Protein AF-A0A183B1N6-F1 (afdb_monomer_lite)

Sequence (333 aa):
MTHFVCIWKEEQHALNTEEHEARSQLKDPSYKWIYEEPSVKQLSDRIAEYEEEFQCIAIKPLRTLRDDLKHWIRNKKESLHIQPPGPIKSVITEMTTSLNRVQTSLRLEEGECLKDGCFDHSAEIQVRNNSGTLKSSGSSEDGDELCSREMGIPDEAWDWASPSAGFLTELLSEFIRLDAVYYERLEAAQGAYDEVRLSNEDNWTEEELRQIHYFSEVFKKHSSTNRRKLCILFLCLILKDRKPSEVERVLDRRLREKQLKDRVYTIRRSWIKARDDLSVRIRAALLQATEMAERKRLGLKHKCTQKEIRPVLRDQVAKFTDAKINDVVCQGI

Structure (mmCIF, N/CA/C/O backbone):
data_AF-A0A183B1N6-F1
#
_entry.id   AF-A0A183B1N6-F1
#
loop_
_atom_site.group_PDB
_atom_site.id
_atom_site.type_symbol
_atom_site.label_atom_id
_atom_site.label_alt_id
_atom_site.label_comp_id
_atom_site.label_asym_id
_atom_site.label_entity_id
_atom_site.label_seq_id
_atom_site.pdbx_PDB_ins_code
_atom_site.Cartn_x
_atom_site.Cartn_y
_atom_site.Cartn_z
_atom_site.occupancy
_atom_site.B_iso_or_equiv
_atom_site.auth_seq_id
_atom_site.auth_comp_id
_atom_site.auth_asym_id
_atom_site.auth_atom_id
_atom_site.pdbx_PDB_model_num
ATOM 1 N N . MET A 1 1 ? -12.838 -1.689 42.371 1.00 47.94 1 MET A N 1
ATOM 2 C CA . MET A 1 1 ? -13.252 -0.263 42.343 1.00 47.94 1 MET A CA 1
ATOM 3 C C . MET A 1 1 ? -12.091 0.725 42.493 1.00 47.94 1 MET A C 1
ATOM 5 O O . MET A 1 1 ? -12.141 1.766 41.860 1.00 47.94 1 MET A O 1
ATOM 9 N N . THR A 1 2 ? -11.036 0.427 43.257 1.00 55.53 2 THR A N 1
ATOM 10 C CA . THR A 1 2 ? -9.888 1.333 43.488 1.00 55.53 2 THR A CA 1
ATOM 11 C C . THR A 1 2 ? -9.073 1.673 42.232 1.00 55.53 2 THR A C 1
ATOM 13 O O . THR A 1 2 ? -8.696 2.824 42.053 1.00 55.53 2 THR A O 1
ATOM 16 N N . HIS A 1 3 ? -8.876 0.719 41.318 1.00 53.31 3 HIS A N 1
ATOM 17 C CA . HIS A 1 3 ? -8.106 0.929 40.080 1.00 53.31 3 HIS A CA 1
ATOM 18 C C . HIS A 1 3 ? -8.753 1.940 39.110 1.00 53.31 3 HIS A C 1
ATOM 20 O O . HIS A 1 3 ? -8.066 2.760 38.510 1.00 53.31 3 HIS A O 1
ATOM 26 N N . PHE A 1 4 ? -10.087 1.940 39.013 1.00 51.84 4 PHE A N 1
ATOM 27 C CA . PHE A 1 4 ? -10.843 2.891 38.186 1.00 51.84 4 PHE A CA 1
ATOM 28 C C . PHE A 1 4 ? -10.717 4.330 38.691 1.00 51.84 4 PHE A C 1
ATOM 30 O O . PHE A 1 4 ? -10.602 5.259 37.899 1.00 51.84 4 PHE A O 1
ATOM 37 N N . VAL A 1 5 ? -10.701 4.505 40.016 1.00 68.50 5 VAL A N 1
ATOM 38 C CA . VAL A 1 5 ? -10.522 5.819 40.642 1.00 68.50 5 VAL A CA 1
ATOM 39 C C . VAL A 1 5 ? -9.113 6.354 40.389 1.00 68.50 5 VAL A C 1
ATOM 41 O O . VAL A 1 5 ? -8.963 7.555 40.196 1.00 68.50 5 VAL A O 1
ATOM 44 N N . CYS A 1 6 ? -8.091 5.492 40.357 1.00 71.12 6 CYS A N 1
ATOM 45 C CA . CYS A 1 6 ? -6.725 5.910 40.036 1.00 71.12 6 CYS A CA 1
ATOM 46 C C . CYS A 1 6 ? -6.598 6.376 38.581 1.00 71.12 6 CYS A C 1
ATOM 48 O O . CYS A 1 6 ? -6.157 7.497 38.360 1.00 71.12 6 CYS A O 1
ATOM 50 N N . ILE A 1 7 ? -7.078 5.584 37.614 1.00 71.25 7 ILE A N 1
ATOM 51 C CA . ILE A 1 7 ? -7.015 5.957 36.189 1.00 71.25 7 ILE A CA 1
ATOM 52 C C . ILE A 1 7 ? -7.792 7.251 35.923 1.00 71.25 7 ILE A C 1
ATOM 54 O O . ILE A 1 7 ? -7.303 8.130 35.225 1.00 71.25 7 ILE A O 1
ATOM 58 N N . TRP A 1 8 ? -8.986 7.402 36.507 1.00 68.12 8 TRP A N 1
ATOM 59 C CA . TRP A 1 8 ? -9.765 8.630 36.347 1.00 68.12 8 TRP A CA 1
ATOM 60 C C . TRP A 1 8 ? -9.060 9.851 36.945 1.00 68.12 8 TRP A C 1
ATOM 62 O O . TRP A 1 8 ? -9.081 10.922 36.350 1.00 68.12 8 TRP A O 1
ATOM 72 N N . LYS A 1 9 ? -8.406 9.703 38.103 1.00 78.38 9 LYS A N 1
ATOM 73 C CA . LYS A 1 9 ? -7.629 10.789 38.716 1.00 78.38 9 LYS A CA 1
ATOM 74 C C . LYS A 1 9 ? -6.409 11.177 37.883 1.00 78.38 9 LYS A C 1
ATOM 76 O O . LYS A 1 9 ? -6.110 12.363 37.796 1.00 78.38 9 LYS A O 1
ATOM 81 N N . GLU A 1 10 ? -5.724 10.204 37.290 1.00 79.31 10 GLU A N 1
ATOM 82 C CA . GLU A 1 10 ? -4.592 10.442 36.388 1.00 79.31 10 GLU A CA 1
ATOM 83 C C . GLU A 1 10 ? -5.040 11.179 35.121 1.00 79.31 10 GLU A C 1
ATOM 85 O O . GLU A 1 10 ? -4.441 12.186 34.753 1.00 79.31 10 GLU A O 1
ATOM 90 N N . GLU A 1 11 ? -6.139 10.741 34.506 1.00 76.88 11 GLU A N 1
ATOM 91 C CA . GLU A 1 11 ? -6.707 11.386 33.318 1.00 76.88 11 GLU A CA 1
ATOM 92 C C . GLU A 1 11 ? -7.209 12.801 33.629 1.00 76.88 11 GLU A C 1
ATOM 94 O O . GLU A 1 11 ? -6.921 13.746 32.901 1.00 76.88 11 GLU A O 1
ATOM 99 N N . GLN A 1 12 ? -7.903 12.978 34.756 1.00 81.81 12 GLN A N 1
ATOM 100 C CA . GLN A 1 12 ? -8.367 14.285 35.210 1.00 81.81 12 GLN A CA 1
ATOM 101 C C . GLN A 1 12 ? -7.192 15.241 35.459 1.00 81.81 12 GLN A C 1
ATOM 103 O O . GLN A 1 12 ? -7.280 16.423 35.138 1.00 81.81 12 GLN A O 1
ATOM 108 N N . HIS A 1 13 ? -6.079 14.743 36.002 1.00 79.88 13 HIS A N 1
ATOM 109 C CA . HIS A 1 13 ? -4.870 15.542 36.163 1.00 79.88 13 HIS A CA 1
ATOM 110 C C . HIS A 1 13 ? -4.255 15.916 34.808 1.00 79.88 13 HIS A C 1
ATOM 112 O O . HIS A 1 13 ? -3.862 17.068 34.622 1.00 79.88 13 HIS A O 1
ATOM 118 N N . ALA A 1 14 ? -4.163 14.973 33.869 1.00 78.44 14 ALA A N 1
ATOM 119 C CA . ALA A 1 14 ? -3.616 15.226 32.538 1.00 78.44 14 ALA A CA 1
ATOM 120 C C . ALA A 1 14 ? -4.435 16.290 31.791 1.00 78.44 14 ALA A C 1
ATOM 122 O O . ALA A 1 14 ? -3.870 17.291 31.358 1.00 78.44 14 ALA A O 1
ATOM 123 N N . LEU A 1 15 ? -5.763 16.140 31.760 1.00 79.12 15 LEU A N 1
ATOM 124 C CA . LEU A 1 15 ? -6.676 17.096 31.127 1.00 79.12 15 LEU A CA 1
ATOM 125 C C . LEU A 1 15 ? -6.585 18.488 31.760 1.00 79.12 15 LEU A C 1
ATOM 127 O O . LEU A 1 15 ? -6.491 19.478 31.044 1.00 79.12 15 LEU A O 1
ATOM 131 N N . ASN A 1 16 ? -6.530 18.576 33.093 1.00 81.56 16 ASN A N 1
ATOM 132 C CA . ASN A 1 16 ? -6.349 19.859 33.778 1.00 81.56 16 ASN A CA 1
ATOM 133 C C . ASN A 1 16 ? -4.996 20.514 33.449 1.00 81.56 16 ASN A C 1
ATOM 135 O O . ASN A 1 16 ? -4.889 21.739 33.439 1.00 81.56 16 ASN A O 1
ATOM 139 N N . THR A 1 17 ? -3.953 19.713 33.213 1.00 83.56 17 THR A N 1
ATOM 140 C CA . THR A 1 17 ? -2.616 20.219 32.865 1.00 83.56 17 THR A CA 1
ATOM 141 C C . THR A 1 17 ? -2.610 20.765 31.440 1.00 83.56 17 THR A C 1
ATOM 143 O O . THR A 1 17 ? -2.155 21.885 31.224 1.00 83.56 17 THR A O 1
ATOM 146 N N . GLU A 1 18 ? -3.184 20.021 30.494 1.00 81.50 18 GLU A N 1
ATOM 147 C CA . GLU A 1 18 ? -3.333 20.433 29.095 1.00 81.50 18 GLU A CA 1
ATOM 148 C C . GLU A 1 18 ? -4.232 21.674 28.965 1.00 81.50 18 GLU A C 1
ATOM 150 O O . GLU A 1 18 ? -3.887 22.627 28.269 1.00 81.50 18 GLU A O 1
ATOM 155 N N . GLU A 1 19 ? -5.337 21.734 29.717 1.00 81.12 19 GLU A N 1
ATOM 156 C CA . GLU A 1 19 ? -6.201 22.918 29.797 1.00 81.12 19 GLU A CA 1
ATOM 157 C C . GLU A 1 19 ? -5.436 24.132 30.343 1.00 81.12 19 GLU A C 1
ATOM 159 O O . GLU A 1 19 ? -5.582 25.246 29.834 1.00 81.12 19 GLU A O 1
ATOM 164 N N . HIS A 1 20 ? -4.606 23.943 31.373 1.00 80.88 20 HIS A N 1
ATOM 165 C CA . HIS A 1 20 ? -3.804 25.021 31.945 1.00 80.88 20 HIS A CA 1
ATOM 166 C C . HIS A 1 20 ? -2.731 25.525 30.973 1.00 80.88 20 HIS A C 1
ATOM 168 O O . HIS A 1 20 ? -2.514 26.736 30.871 1.00 80.88 20 HIS A O 1
ATOM 174 N N . GLU A 1 21 ? -2.090 24.621 30.236 1.00 81.38 21 GLU A N 1
ATOM 175 C CA . GLU A 1 21 ? -1.097 24.949 29.216 1.00 81.38 21 GLU A CA 1
ATOM 176 C C . GLU A 1 21 ? -1.738 25.695 28.038 1.00 81.38 21 GLU A C 1
ATOM 178 O O . GLU A 1 21 ? -1.289 26.789 27.693 1.00 81.38 21 GLU A O 1
ATOM 183 N N . ALA A 1 22 ? -2.859 25.195 27.512 1.00 75.94 22 ALA A N 1
ATOM 184 C CA . ALA A 1 22 ? -3.626 25.858 26.460 1.00 75.94 22 ALA A CA 1
ATOM 185 C C . ALA A 1 22 ? -4.107 27.251 26.900 1.00 75.94 22 ALA A C 1
ATOM 187 O O . ALA A 1 22 ? -3.926 28.233 26.182 1.00 75.94 22 ALA A O 1
ATOM 188 N N . ARG A 1 23 ? -4.643 27.382 28.122 1.00 75.50 23 ARG A N 1
ATOM 189 C CA . ARG A 1 23 ? -5.031 28.684 28.696 1.00 75.50 23 ARG A CA 1
ATOM 190 C C . ARG A 1 23 ? -3.853 29.634 28.872 1.00 75.50 23 ARG A C 1
ATOM 192 O O . ARG A 1 23 ? -4.048 30.844 28.814 1.00 75.50 23 ARG A O 1
ATOM 199 N N . SER A 1 24 ? -2.657 29.118 29.127 1.00 76.75 24 SER A N 1
ATOM 200 C CA . SER A 1 24 ? -1.451 29.938 29.264 1.00 76.75 24 SER A CA 1
ATOM 201 C C . SER A 1 24 ? -0.954 30.424 27.903 1.00 76.75 24 SER A C 1
ATOM 203 O O . SER A 1 24 ? -0.617 31.597 27.775 1.00 76.75 24 SER A O 1
ATOM 205 N N . GLN A 1 25 ? -1.004 29.574 26.875 1.00 71.88 25 GLN A N 1
ATOM 206 C CA . GLN A 1 25 ? -0.684 29.944 25.491 1.00 71.88 25 GLN A CA 1
ATOM 207 C C . GLN A 1 25 ? -1.688 30.960 24.922 1.00 71.88 25 GLN A C 1
ATOM 209 O O . GLN A 1 25 ? -1.299 31.919 24.265 1.00 71.88 25 GLN A O 1
ATOM 214 N N . LEU A 1 26 ? -2.974 30.816 25.248 1.00 65.38 26 LEU A N 1
ATOM 215 C CA . LEU A 1 26 ? -4.040 31.733 24.824 1.00 65.38 26 LEU A CA 1
ATOM 216 C C . LEU A 1 26 ? -4.014 33.098 25.539 1.00 65.38 26 LEU A C 1
ATOM 218 O O . LEU A 1 26 ? -4.661 34.040 25.087 1.00 65.38 26 LEU A O 1
ATOM 222 N N . LYS A 1 27 ? -3.264 33.229 26.642 1.00 68.06 27 LYS A N 1
ATOM 223 C CA . LYS A 1 27 ? -3.020 34.508 27.334 1.00 68.06 27 LYS A CA 1
ATOM 224 C C . LYS A 1 27 ? -1.881 35.324 26.719 1.00 68.06 27 LYS A C 1
ATOM 226 O O . LYS A 1 27 ? -1.660 36.453 27.163 1.00 68.06 27 LYS A O 1
ATOM 231 N N . ASP A 1 28 ? -1.168 34.784 25.730 1.00 72.44 28 ASP A N 1
ATOM 232 C CA . ASP A 1 28 ? -0.177 35.545 24.974 1.00 72.44 28 ASP A CA 1
ATOM 233 C C . ASP A 1 28 ? -0.875 36.737 24.277 1.00 72.44 28 ASP A C 1
ATOM 235 O O . ASP A 1 28 ? -1.899 36.550 23.606 1.00 72.44 28 ASP A O 1
ATOM 239 N N . PRO A 1 29 ? -0.360 37.975 24.426 1.00 69.44 29 PRO A N 1
ATOM 240 C CA . PRO A 1 29 ? -0.914 39.166 23.779 1.00 69.44 29 PRO A CA 1
ATOM 241 C C . PRO A 1 29 ? -1.140 39.011 22.268 1.00 69.44 29 PRO A C 1
ATOM 243 O O . PRO A 1 29 ? -2.023 39.668 21.717 1.00 69.44 29 PRO A O 1
ATOM 246 N N . SER A 1 30 ? -0.384 38.124 21.618 1.00 71.75 30 SER A N 1
ATOM 247 C CA . SER A 1 30 ? -0.445 37.823 20.186 1.00 71.75 30 SER A CA 1
ATOM 248 C C . SER A 1 30 ? -1.764 37.172 19.740 1.00 71.75 30 SER A C 1
ATOM 250 O O . SER A 1 30 ? -2.103 37.246 18.560 1.00 71.75 30 SER A O 1
ATOM 252 N N . TYR A 1 31 ? -2.533 36.572 20.659 1.00 66.88 31 TYR A N 1
ATOM 253 C CA . TYR A 1 31 ? -3.802 35.883 20.364 1.00 66.88 31 TYR A CA 1
ATOM 254 C C . TYR A 1 31 ? -5.044 36.612 20.896 1.00 66.88 31 TYR A C 1
ATOM 256 O O . TYR A 1 31 ? -6.163 36.131 20.715 1.00 66.88 31 TYR A O 1
ATOM 264 N N . LYS A 1 32 ? -4.889 37.798 21.506 1.00 67.75 32 LYS A N 1
ATOM 265 C CA . LYS A 1 32 ? -6.021 38.585 22.038 1.00 67.75 32 LYS A CA 1
ATOM 266 C C . LYS A 1 32 ? -7.087 38.912 20.993 1.00 67.75 32 LYS A C 1
ATOM 268 O O . LYS A 1 32 ? -8.268 38.915 21.323 1.00 67.75 32 LYS A O 1
ATOM 273 N N . TRP A 1 33 ? -6.678 39.128 19.745 1.00 69.38 33 TRP A N 1
ATOM 274 C CA . TRP A 1 33 ? -7.586 39.457 18.644 1.00 69.38 33 TRP A CA 1
ATOM 275 C C . TRP A 1 33 ? -8.629 38.359 18.376 1.00 69.38 33 TRP A C 1
ATOM 277 O O . TRP A 1 33 ? -9.734 38.674 17.948 1.00 69.38 33 TRP A O 1
ATOM 287 N N . ILE A 1 34 ? -8.322 37.092 18.689 1.00 69.19 34 ILE A N 1
ATOM 288 C CA . ILE A 1 34 ? -9.241 35.953 18.517 1.00 69.19 34 ILE A CA 1
ATOM 289 C C . ILE A 1 34 ? -10.422 36.061 19.494 1.00 69.19 34 ILE A C 1
ATOM 291 O O . ILE A 1 34 ? -11.552 35.734 19.150 1.00 69.19 34 ILE A O 1
ATOM 295 N N . TYR A 1 35 ? -10.181 36.566 20.706 1.00 63.12 35 TYR A N 1
ATOM 296 C CA . TYR A 1 35 ? -11.213 36.758 21.734 1.00 63.12 35 TYR A CA 1
ATOM 297 C C . TYR A 1 35 ? -12.017 38.050 21.565 1.00 63.12 35 TYR A C 1
ATOM 299 O O . TYR A 1 35 ? -13.098 38.192 22.138 1.00 63.12 35 TYR A O 1
ATOM 307 N N . GLU A 1 36 ? -11.487 38.999 20.797 1.00 72.94 36 GLU A N 1
ATOM 308 C CA . GLU A 1 36 ? -12.176 40.238 20.435 1.00 72.94 36 GLU A CA 1
ATOM 309 C C . GLU A 1 36 ? -13.047 40.065 19.178 1.00 72.94 36 GLU A C 1
ATOM 311 O O . GLU A 1 36 ? -13.882 40.925 18.888 1.00 72.94 36 GLU A O 1
ATOM 316 N N . GLU A 1 37 ? -12.916 38.939 18.464 1.00 78.19 37 GLU A N 1
ATOM 317 C CA . GLU A 1 37 ? -13.757 38.617 17.317 1.00 78.19 37 GLU A CA 1
ATOM 318 C C . GLU A 1 37 ? -15.219 38.374 17.765 1.00 78.19 37 GLU A C 1
ATOM 320 O O . GLU A 1 37 ? -15.481 37.512 18.613 1.00 78.19 37 GLU A O 1
ATOM 325 N N . PRO A 1 38 ? -16.211 39.100 17.209 1.00 80.75 38 PRO A N 1
ATOM 326 C CA . PRO A 1 38 ? -17.601 39.038 17.675 1.00 80.75 38 PRO A CA 1
ATOM 327 C C . PRO A 1 38 ? -18.227 37.638 17.611 1.00 80.75 38 PRO A C 1
ATOM 329 O O . PRO A 1 38 ? -19.041 37.280 18.461 1.00 80.75 38 PRO A O 1
ATOM 332 N N . SER A 1 39 ? -17.837 36.851 16.608 1.00 80.31 39 SER A N 1
ATOM 333 C CA . SER A 1 39 ? -18.265 35.467 16.378 1.00 80.31 39 SER A CA 1
ATOM 334 C C . SER A 1 39 ? -17.798 34.538 17.503 1.00 80.31 39 SER A C 1
ATOM 336 O O . SER A 1 39 ? -18.591 33.771 18.049 1.00 80.31 39 SER A O 1
ATOM 338 N N . VAL A 1 40 ? -16.525 34.649 17.889 1.00 77.44 40 VAL A N 1
ATOM 339 C CA . VAL A 1 40 ? -15.893 33.858 18.951 1.00 77.44 40 VAL A CA 1
ATOM 340 C C . VAL A 1 40 ? -16.453 34.248 20.313 1.00 77.44 40 VAL A C 1
ATOM 342 O O . VAL A 1 40 ? -16.748 33.373 21.125 1.00 77.44 40 VAL A O 1
ATOM 345 N N . LYS A 1 41 ? -16.685 35.543 20.546 1.00 78.56 41 LYS A N 1
ATOM 346 C CA . LYS A 1 41 ? -17.308 36.029 21.781 1.00 78.56 41 LYS A CA 1
ATOM 347 C C . LYS A 1 41 ? -18.729 35.485 21.962 1.00 78.56 41 LYS A C 1
ATOM 349 O O . LYS A 1 41 ? -19.028 34.919 23.006 1.00 78.56 41 LYS A O 1
ATOM 354 N N . GLN A 1 42 ? -19.566 35.554 20.924 1.00 83.69 42 GLN A N 1
ATOM 355 C CA . GLN A 1 42 ? -20.920 34.980 20.962 1.00 83.69 42 GLN A CA 1
ATOM 356 C C . GLN A 1 42 ? -20.919 33.462 21.191 1.00 83.69 42 GLN A C 1
ATOM 358 O O . GLN A 1 42 ? -21.787 32.936 21.885 1.00 83.69 42 GLN A O 1
ATOM 363 N N . LEU A 1 43 ? -19.956 32.745 20.607 1.00 82.38 43 LEU A N 1
ATOM 364 C CA . LEU A 1 43 ? -19.780 31.309 20.829 1.00 82.38 43 LEU A CA 1
ATOM 365 C C . LEU A 1 43 ? -19.346 31.002 22.263 1.00 82.38 43 LEU A C 1
ATOM 367 O O . LEU A 1 43 ? -19.881 30.078 22.868 1.00 82.38 43 LEU A O 1
ATOM 371 N N . SER A 1 44 ? -18.418 31.785 22.813 1.00 80.88 44 SER A N 1
ATOM 372 C CA . SER A 1 44 ? -17.971 31.657 24.200 1.00 80.88 44 SER A CA 1
ATOM 373 C C . SER A 1 44 ? -19.119 31.884 25.181 1.00 80.88 44 SER A C 1
ATOM 375 O O . SER A 1 44 ? -19.284 31.096 26.110 1.00 80.88 44 SER A O 1
ATOM 377 N N . ASP A 1 45 ? -19.929 32.919 24.954 1.00 83.75 45 ASP A N 1
ATOM 378 C CA . ASP A 1 45 ? -21.086 33.231 25.797 1.00 83.75 45 ASP A CA 1
ATOM 379 C C . ASP A 1 45 ? -22.121 32.092 25.744 1.00 83.75 45 ASP A C 1
ATOM 381 O O . ASP A 1 45 ? -22.576 31.616 26.781 1.00 83.75 45 ASP A O 1
ATOM 385 N N . ARG A 1 46 ? -22.402 31.546 24.551 1.00 85.88 46 ARG A N 1
ATOM 386 C CA . ARG A 1 46 ? -23.287 30.377 24.389 1.00 85.88 46 ARG A CA 1
ATOM 387 C C . ARG A 1 46 ? -22.761 29.111 25.060 1.00 85.88 46 ARG A C 1
ATOM 389 O O . ARG A 1 46 ? -23.541 28.344 25.613 1.00 85.88 46 ARG A O 1
ATOM 396 N N . ILE A 1 47 ? -21.456 28.853 24.989 1.00 83.00 47 ILE A N 1
ATOM 397 C CA . ILE A 1 47 ? -20.850 27.700 25.671 1.00 83.00 47 ILE A CA 1
ATOM 398 C C . ILE A 1 47 ? -20.983 27.862 27.187 1.00 83.00 47 ILE A C 1
ATOM 400 O O . ILE A 1 47 ? -21.323 26.892 27.858 1.00 83.00 47 ILE A O 1
ATOM 404 N N . ALA A 1 48 ? -20.774 29.072 27.714 1.00 83.75 48 ALA A N 1
ATOM 405 C CA . ALA A 1 48 ? -20.967 29.358 29.132 1.00 83.75 48 ALA A CA 1
ATOM 406 C C . ALA A 1 48 ? -22.431 29.154 29.562 1.00 83.75 48 ALA A C 1
ATOM 408 O O . ALA A 1 48 ? -22.676 28.536 30.597 1.00 83.75 48 ALA A O 1
ATOM 409 N N . GLU A 1 49 ? -23.396 29.587 28.744 1.00 88.50 49 GLU A N 1
ATOM 410 C CA . GLU A 1 49 ? -24.826 29.329 28.973 1.00 88.50 49 GLU A CA 1
ATOM 411 C C . GLU A 1 49 ? -25.139 27.823 29.004 1.00 88.50 49 GLU A C 1
ATOM 413 O O . GLU A 1 49 ? -25.779 27.347 29.943 1.00 88.50 49 GLU A O 1
ATOM 418 N N . TYR A 1 50 ? -24.646 27.046 28.032 1.00 85.88 50 TYR A N 1
ATOM 419 C CA . TYR A 1 50 ? -24.855 25.593 28.006 1.00 85.88 50 TYR A CA 1
ATOM 420 C C . TYR A 1 50 ? -24.158 24.866 29.158 1.00 85.88 50 TYR A C 1
ATOM 422 O O . TYR A 1 50 ? -24.682 23.875 29.671 1.00 85.88 50 TYR A O 1
ATOM 430 N N . GLU A 1 51 ? -22.982 25.331 29.580 1.00 83.06 51 GLU A N 1
ATOM 431 C CA . GLU A 1 51 ? -22.298 24.780 30.745 1.00 83.06 51 GLU A CA 1
ATOM 432 C C . GLU A 1 51 ? -23.103 25.051 32.020 1.00 83.06 51 GLU A C 1
ATOM 434 O O . GLU A 1 51 ? -23.303 24.137 32.823 1.00 83.06 51 GLU A O 1
ATOM 439 N N . GLU A 1 52 ? -23.620 26.267 32.197 1.00 86.81 52 GLU A N 1
ATOM 440 C CA . GLU A 1 52 ? -24.466 26.609 33.338 1.00 86.81 52 GLU A CA 1
ATOM 441 C C . GLU A 1 52 ? -25.768 25.797 33.344 1.00 86.81 52 GLU A C 1
ATOM 443 O O . GLU A 1 52 ? -26.166 25.265 34.389 1.00 86.81 52 GLU A O 1
ATOM 448 N N . GLU A 1 53 ? -26.393 25.623 32.180 1.00 87.00 53 GLU A N 1
ATOM 449 C CA . GLU A 1 53 ? -27.576 24.785 32.008 1.00 87.00 53 GLU A CA 1
ATOM 450 C C . GLU A 1 53 ? -27.271 23.321 32.365 1.00 87.00 53 GLU A C 1
ATOM 452 O O . GLU A 1 53 ? -27.968 22.723 33.189 1.00 87.00 53 GLU A O 1
ATOM 457 N N . PHE A 1 54 ? -26.180 22.752 31.847 1.00 83.00 54 PHE A N 1
ATOM 458 C CA . PHE A 1 54 ? -25.759 21.388 32.167 1.00 83.00 54 PHE A CA 1
ATOM 459 C C . PHE A 1 54 ? -25.440 21.212 33.658 1.00 83.00 54 PHE A C 1
ATOM 461 O O . PHE A 1 54 ? -25.849 20.227 34.285 1.00 83.00 54 PHE A O 1
ATOM 468 N N . GLN A 1 55 ? -24.757 22.183 34.270 1.00 83.62 55 GLN A N 1
ATOM 469 C CA . GLN A 1 55 ? -24.501 22.190 35.709 1.00 83.62 55 GLN A CA 1
ATOM 470 C C . GLN A 1 55 ? -25.814 22.210 36.498 1.00 83.62 55 GLN A C 1
ATOM 472 O O . GLN A 1 55 ? -25.930 21.506 37.503 1.00 83.62 55 GLN A O 1
ATOM 477 N N . CYS A 1 56 ? -26.813 22.974 36.054 1.00 84.25 56 CYS A N 1
ATOM 478 C CA . CYS A 1 56 ? -28.109 23.074 36.719 1.00 84.25 56 CYS A CA 1
ATOM 479 C C . CYS A 1 56 ? -28.992 21.837 36.539 1.00 84.25 56 CYS A C 1
ATOM 481 O O . CYS A 1 56 ? -29.626 21.422 37.506 1.00 84.25 56 CYS A O 1
ATOM 483 N N . ILE A 1 57 ? -29.023 21.245 35.346 1.00 81.56 57 ILE A N 1
ATOM 484 C CA . ILE A 1 57 ? -29.899 20.113 35.021 1.00 81.56 57 ILE A CA 1
ATOM 485 C C . ILE A 1 57 ? -29.296 18.789 35.491 1.00 81.56 57 ILE A C 1
ATOM 487 O O . ILE A 1 57 ? -30.003 17.955 36.051 1.00 81.56 57 ILE A O 1
ATOM 491 N N . ALA A 1 58 ? -27.997 18.575 35.283 1.00 78.19 58 ALA A N 1
ATOM 492 C CA . ALA A 1 58 ? -27.365 17.288 35.556 1.00 78.19 58 ALA A CA 1
ATOM 493 C C . ALA A 1 58 ? -26.600 17.289 36.885 1.00 78.19 58 ALA A C 1
ATOM 495 O O . ALA A 1 58 ? -26.798 16.409 37.725 1.00 78.19 58 ALA A O 1
ATOM 496 N N . ILE A 1 59 ? -25.726 18.274 37.114 1.00 80.19 59 ILE A N 1
ATOM 497 C CA . ILE A 1 59 ? -24.777 18.206 38.238 1.00 80.19 59 ILE A CA 1
ATOM 498 C C . ILE A 1 59 ? -25.412 18.612 39.570 1.00 80.19 59 ILE A C 1
ATOM 500 O O . ILE A 1 59 ? -25.190 17.926 40.573 1.00 80.19 59 ILE A O 1
ATOM 504 N N . LYS A 1 60 ? -26.199 19.695 39.619 1.00 83.94 60 LYS A N 1
ATOM 505 C CA . LYS A 1 60 ? -26.854 20.157 40.853 1.00 83.94 60 LYS A CA 1
ATOM 506 C C . LYS A 1 60 ? -27.779 19.079 41.440 1.00 83.94 60 LYS A C 1
ATOM 508 O O . LYS A 1 60 ? -27.570 18.759 42.607 1.00 83.94 60 LYS A O 1
ATOM 513 N N . PRO A 1 61 ? -28.690 18.429 40.687 1.00 85.44 61 PRO A N 1
ATOM 514 C CA . PRO A 1 61 ? -29.555 17.388 41.245 1.00 85.44 61 PRO A CA 1
ATOM 515 C C . PRO A 1 61 ? -28.777 16.178 41.759 1.00 85.44 61 PRO A C 1
ATOM 517 O O . PRO A 1 61 ? -29.094 15.655 42.824 1.00 85.44 61 PRO A O 1
ATOM 520 N N . LEU A 1 62 ? -27.707 15.768 41.067 1.00 78.56 62 LEU A N 1
ATOM 521 C CA . LEU A 1 62 ? -26.838 14.685 41.535 1.00 78.56 62 LEU A CA 1
ATOM 522 C C . LEU A 1 62 ? -26.080 15.057 42.818 1.00 78.56 62 LEU A C 1
ATOM 524 O O . LEU A 1 62 ? -25.912 14.212 43.700 1.00 78.56 62 LEU A O 1
ATOM 528 N N . ARG A 1 63 ? -25.629 16.312 42.955 1.00 84.19 63 ARG A N 1
ATOM 529 C CA . ARG A 1 63 ? -25.010 16.810 44.196 1.00 84.19 63 ARG A CA 1
ATOM 530 C C . ARG A 1 63 ? -26.020 16.874 45.336 1.00 84.19 63 ARG A C 1
ATOM 532 O O . ARG A 1 63 ? -25.691 16.394 46.416 1.00 84.19 63 ARG A O 1
ATOM 539 N N . THR A 1 64 ? -27.226 17.380 45.082 1.00 85.62 64 THR A N 1
ATOM 540 C CA . THR A 1 64 ? -28.321 17.406 46.059 1.00 85.62 64 THR A CA 1
ATOM 541 C C . THR A 1 64 ? -28.660 15.994 46.518 1.00 85.62 64 THR A C 1
ATOM 543 O O . THR A 1 64 ? -28.573 15.718 47.705 1.00 85.62 64 THR A O 1
ATOM 546 N N . LEU A 1 65 ? -28.883 15.053 45.595 1.00 82.44 65 LEU A N 1
ATOM 547 C CA . LEU A 1 65 ? -29.156 13.653 45.929 1.00 82.44 65 LEU A CA 1
ATOM 548 C C . LEU A 1 65 ? -28.019 13.018 46.740 1.00 82.44 65 LEU A C 1
ATOM 550 O O . LEU A 1 65 ? -28.257 12.292 47.702 1.00 82.44 65 LEU A O 1
ATOM 554 N N . ARG A 1 66 ? -26.761 13.285 46.375 1.00 89.44 66 ARG A N 1
ATOM 555 C CA . ARG A 1 66 ? -25.597 12.818 47.138 1.00 89.44 66 ARG A CA 1
ATOM 556 C C . ARG A 1 66 ? -25.606 13.376 48.561 1.00 89.44 66 ARG A C 1
ATOM 558 O O . ARG A 1 66 ? -25.262 12.651 49.494 1.00 89.44 66 ARG A O 1
ATOM 565 N N . ASP A 1 67 ? -25.923 14.652 48.724 1.00 87.62 67 ASP A N 1
ATOM 566 C CA . ASP A 1 67 ? -25.910 15.318 50.023 1.00 87.62 67 ASP A CA 1
ATOM 567 C C . ASP A 1 67 ? -27.117 14.894 50.878 1.00 87.62 67 ASP A C 1
ATOM 569 O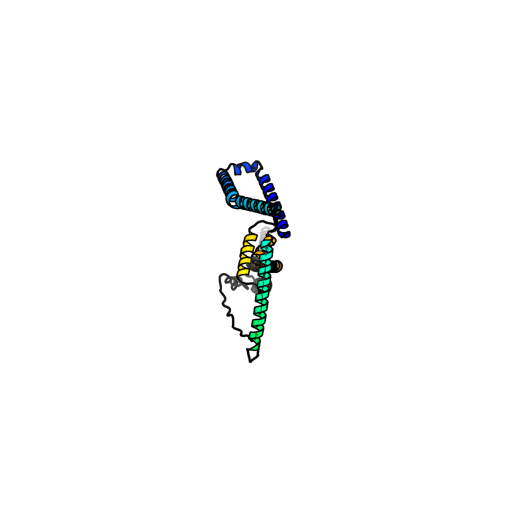 O . ASP A 1 67 ? -26.929 14.605 52.060 1.00 87.62 67 ASP A O 1
ATOM 573 N N . ASP A 1 68 ? -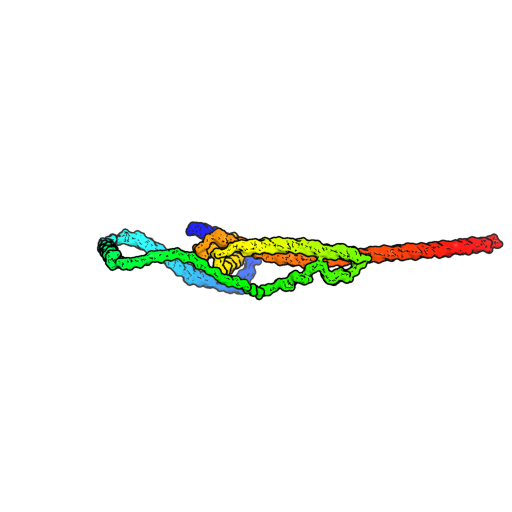28.281 14.666 50.268 1.00 84.88 68 ASP A N 1
ATOM 574 C CA . ASP A 1 68 ? -29.460 14.049 50.886 1.00 84.88 68 ASP A CA 1
ATOM 575 C C . ASP A 1 68 ? -29.172 12.616 51.337 1.00 84.88 68 ASP A C 1
ATOM 577 O O . ASP A 1 68 ? -29.485 12.242 52.463 1.00 84.88 68 ASP A O 1
ATOM 581 N N . LEU A 1 69 ? -28.500 11.810 50.510 1.00 80.56 69 LEU A N 1
ATOM 582 C CA . LEU A 1 69 ? -28.077 10.457 50.883 1.00 80.56 69 LEU A CA 1
ATOM 583 C C . LEU A 1 69 ? -27.056 10.481 52.022 1.00 80.56 69 LEU A C 1
ATOM 585 O O . LEU A 1 69 ? -27.136 9.669 52.943 1.00 80.56 69 LEU A O 1
ATOM 589 N N . LYS A 1 70 ? -26.104 11.420 52.006 1.00 83.81 70 LYS A N 1
ATOM 590 C CA . LYS A 1 70 ? -25.168 11.614 53.124 1.00 83.81 70 LYS A CA 1
ATOM 591 C C . LYS A 1 70 ? -25.901 12.024 54.396 1.00 83.81 70 LYS A C 1
ATOM 593 O O . LYS A 1 70 ? -25.535 11.535 55.465 1.00 83.81 70 LYS A O 1
ATOM 598 N N . HIS A 1 71 ? -26.900 12.896 54.292 1.00 79.94 71 HIS A N 1
ATOM 599 C CA . HIS A 1 71 ? -27.724 13.321 55.416 1.00 79.94 71 HIS A CA 1
ATOM 600 C C . HIS A 1 71 ? -28.573 12.160 55.939 1.00 79.94 71 HIS A C 1
ATOM 602 O O . HIS A 1 71 ? -28.547 11.887 57.130 1.00 79.94 71 HIS A O 1
ATOM 608 N N . TRP A 1 72 ? -29.207 11.381 55.063 1.00 79.69 72 TRP A N 1
ATOM 609 C CA . TRP A 1 72 ? -29.957 10.181 55.425 1.00 79.69 72 TRP A CA 1
ATOM 610 C C . TRP A 1 72 ? -29.077 9.136 56.116 1.00 79.69 72 TRP A C 1
ATOM 612 O O . TRP A 1 72 ? -29.453 8.605 57.155 1.00 79.69 72 TRP A O 1
ATOM 622 N N . ILE A 1 73 ? -27.870 8.874 55.605 1.00 79.69 73 ILE A N 1
ATOM 623 C CA . ILE A 1 73 ? -26.914 7.950 56.235 1.00 79.69 73 ILE A CA 1
ATOM 624 C C . ILE A 1 73 ? -26.458 8.474 57.604 1.00 79.69 73 ILE A C 1
ATOM 626 O O . ILE A 1 73 ? -26.302 7.686 58.539 1.00 79.69 73 ILE A O 1
ATOM 630 N N . ARG A 1 74 ? -26.240 9.787 57.738 1.00 79.19 74 ARG A N 1
ATOM 631 C CA . ARG A 1 74 ? -25.859 10.422 59.006 1.00 79.19 74 ARG A CA 1
ATOM 632 C C . ARG A 1 74 ? -27.004 10.365 60.018 1.00 79.19 74 ARG A C 1
ATOM 634 O O . ARG A 1 74 ? -26.792 9.864 61.114 1.00 79.19 74 ARG A O 1
ATOM 641 N N . ASN A 1 75 ? -28.223 10.697 59.603 1.00 68.31 75 ASN A N 1
ATOM 642 C CA . ASN A 1 75 ? -29.430 10.575 60.418 1.00 68.31 75 ASN A CA 1
ATOM 643 C C . ASN A 1 75 ? -29.725 9.118 60.775 1.00 68.31 75 ASN A C 1
ATOM 645 O O . ASN A 1 75 ? -30.193 8.857 61.871 1.00 68.31 75 ASN A O 1
ATOM 649 N N . LYS A 1 76 ? -29.413 8.141 59.916 1.00 63.88 76 LYS A N 1
ATOM 650 C CA . LYS A 1 76 ? -29.524 6.705 60.231 1.00 63.88 76 LYS A CA 1
ATOM 651 C C . LYS A 1 76 ? -28.490 6.253 61.272 1.00 63.88 76 LYS A C 1
ATOM 653 O O . LYS A 1 76 ? -28.757 5.335 62.040 1.00 63.88 76 LYS A O 1
ATOM 658 N N . LYS A 1 77 ? -27.318 6.898 61.312 1.00 60.44 77 LYS A N 1
ATOM 659 C CA . LYS A 1 77 ? -26.315 6.703 62.371 1.00 60.44 77 LYS A CA 1
ATOM 660 C C . LYS A 1 77 ? -26.691 7.416 63.675 1.00 60.44 77 LYS A C 1
ATOM 662 O O . LYS A 1 77 ? -26.409 6.878 64.736 1.00 60.44 77 LYS A O 1
ATOM 667 N N . GLU A 1 78 ? -27.346 8.573 63.604 1.00 58.25 78 GLU A N 1
ATOM 668 C CA . GLU A 1 78 ? -27.809 9.342 64.772 1.00 58.25 78 GLU A CA 1
ATOM 669 C C . GLU A 1 78 ? -29.141 8.813 65.350 1.00 58.25 78 GLU A C 1
ATOM 671 O O . GLU A 1 78 ? -29.360 8.876 66.554 1.00 58.25 78 GLU A O 1
ATOM 676 N N . SER A 1 79 ? -29.992 8.179 64.536 1.00 49.69 79 SER A N 1
ATOM 677 C CA . SER A 1 79 ? -31.243 7.514 64.958 1.00 49.69 79 SER A CA 1
ATOM 678 C C . SER A 1 79 ? -31.050 6.099 65.525 1.00 49.69 79 SER A C 1
ATOM 680 O O . SER A 1 79 ? -32.025 5.424 65.852 1.00 49.69 79 SER A O 1
ATOM 682 N N . LEU A 1 80 ? -29.804 5.671 65.768 1.00 51.94 80 LEU A N 1
ATOM 683 C CA . LEU A 1 80 ? -29.475 4.472 66.558 1.00 51.94 80 LEU A CA 1
ATOM 684 C C . LEU A 1 80 ? -29.731 4.640 68.075 1.00 51.94 80 LEU A C 1
ATOM 686 O O . LEU A 1 80 ? -29.243 3.846 68.878 1.00 51.94 80 LEU A O 1
ATOM 690 N N . HIS A 1 81 ? -30.525 5.638 68.481 1.00 49.00 81 HIS A N 1
ATOM 691 C CA . HIS A 1 81 ? -31.069 5.758 69.837 1.00 49.00 81 HIS A CA 1
ATOM 692 C C . HIS A 1 81 ? -32.600 5.698 69.912 1.00 49.00 81 HIS A C 1
ATOM 694 O O . HIS A 1 81 ? -33.206 6.212 70.847 1.00 49.00 81 HIS A O 1
ATOM 700 N N . ILE A 1 82 ? -33.241 5.011 68.965 1.00 50.06 82 ILE A N 1
ATOM 701 C CA . ILE A 1 82 ? -34.584 4.473 69.194 1.00 50.06 82 ILE A CA 1
ATOM 702 C C . ILE A 1 82 ? -34.401 3.035 69.678 1.00 50.06 82 ILE A C 1
ATOM 704 O O . ILE A 1 82 ? -33.870 2.191 68.953 1.00 50.06 82 ILE A O 1
ATOM 708 N N . GLN A 1 83 ? -34.788 2.774 70.931 1.00 50.53 83 GLN A N 1
ATOM 709 C CA . GLN A 1 83 ? -34.803 1.428 71.502 1.00 50.53 83 GLN A CA 1
ATOM 710 C C . GLN A 1 83 ? -35.480 0.441 70.535 1.00 50.53 83 GLN A C 1
ATOM 712 O O . GLN A 1 83 ? -36.501 0.781 69.931 1.00 50.53 83 GLN A O 1
ATOM 717 N N . PRO A 1 84 ? -34.949 -0.783 70.373 1.00 46.31 84 PRO A N 1
ATOM 718 C CA . PRO A 1 84 ? -35.552 -1.753 69.474 1.00 46.31 84 PRO A CA 1
ATOM 719 C C . PRO A 1 84 ? -36.968 -2.092 69.969 1.00 46.31 84 PRO A C 1
ATOM 721 O O . PRO A 1 84 ? -37.124 -2.432 71.145 1.00 46.31 84 PRO A O 1
ATOM 724 N N . PRO A 1 85 ? -38.005 -2.057 69.111 1.00 50.03 85 PRO A N 1
ATOM 725 C CA . PRO A 1 85 ? -39.325 -2.509 69.505 1.00 50.03 85 PRO A CA 1
ATOM 726 C C . PRO A 1 85 ? -39.268 -4.031 69.672 1.00 50.03 85 PRO A C 1
ATOM 728 O O . PRO A 1 85 ? -39.299 -4.792 68.702 1.00 50.03 85 PRO A O 1
ATOM 731 N N . GLY A 1 86 ? -39.210 -4.471 70.931 1.00 53.44 86 GLY A N 1
ATOM 732 C CA . GLY A 1 86 ? -39.407 -5.859 71.355 1.00 53.44 86 GLY A CA 1
ATOM 733 C C . GLY A 1 86 ? -40.519 -6.634 70.622 1.00 53.44 86 GLY A C 1
ATOM 734 O O . GLY A 1 86 ? -40.288 -7.810 70.340 1.00 53.44 86 GLY A O 1
ATOM 735 N N . PRO A 1 87 ? -41.665 -6.036 70.220 1.00 61.06 87 PRO A N 1
ATOM 736 C CA . PRO A 1 87 ? -42.720 -6.799 69.546 1.00 61.06 87 PRO A CA 1
ATOM 737 C C . PRO A 1 87 ? -42.367 -7.323 68.142 1.00 61.06 87 PRO A C 1
ATOM 739 O O . PRO A 1 87 ? -42.859 -8.376 67.758 1.00 61.06 87 PRO A O 1
ATOM 742 N N . ILE A 1 88 ? -41.495 -6.671 67.362 1.00 54.38 88 ILE A N 1
ATOM 743 C CA . ILE A 1 88 ? -41.233 -7.120 65.975 1.00 54.38 88 ILE A CA 1
ATOM 744 C C . ILE A 1 88 ? -40.328 -8.356 65.952 1.00 54.38 88 ILE A C 1
ATOM 746 O O . ILE A 1 88 ? -40.519 -9.256 65.136 1.00 54.38 88 ILE A O 1
ATOM 750 N N . LYS A 1 89 ? -39.365 -8.447 66.879 1.00 56.34 89 LYS A N 1
ATOM 751 C CA . LYS A 1 89 ? -38.533 -9.650 67.007 1.00 56.34 89 LYS A CA 1
ATOM 752 C C . LYS A 1 89 ? -39.358 -10.861 67.429 1.00 56.34 89 LYS A C 1
ATOM 754 O O . LYS A 1 89 ? -39.104 -11.927 66.880 1.00 56.34 89 LYS A O 1
ATOM 759 N N . SER A 1 90 ? -40.340 -10.703 68.327 1.00 67.31 90 SER A N 1
ATOM 760 C CA . SER A 1 90 ? -41.195 -11.830 68.719 1.00 67.31 90 SER A CA 1
ATOM 761 C C . SER A 1 90 ? -42.040 -12.315 67.541 1.00 67.31 90 SER A C 1
ATOM 763 O O . SER A 1 90 ? -42.056 -13.512 67.278 1.00 67.31 90 SER A O 1
ATOM 765 N N . VAL A 1 91 ? -42.627 -11.399 66.763 1.00 68.38 91 VAL A N 1
ATOM 766 C CA . VAL A 1 91 ? -43.418 -11.736 65.568 1.00 68.38 91 VAL A CA 1
ATOM 767 C C . VAL A 1 91 ? -42.565 -12.426 64.502 1.00 68.38 91 VAL A C 1
ATOM 769 O O . VAL A 1 91 ? -42.983 -13.434 63.942 1.00 68.38 91 VAL A O 1
ATOM 772 N N . ILE A 1 92 ? -41.341 -11.949 64.251 1.00 68.25 92 ILE A N 1
ATOM 773 C CA . ILE A 1 92 ? -40.429 -12.601 63.299 1.00 68.25 92 ILE A CA 1
ATOM 774 C C . ILE A 1 92 ? -40.032 -13.991 63.801 1.00 68.25 92 ILE A C 1
ATOM 776 O O . ILE A 1 92 ? -40.044 -14.940 63.018 1.00 68.25 92 ILE A O 1
ATOM 780 N N . THR A 1 93 ? -39.717 -14.151 65.091 1.00 72.44 93 THR A N 1
ATOM 781 C CA . THR A 1 93 ? -39.424 -15.481 65.639 1.00 72.44 93 THR A CA 1
ATOM 782 C C . THR A 1 93 ? -40.634 -16.399 65.539 1.00 72.44 93 THR A C 1
ATOM 784 O O . THR A 1 93 ? -40.482 -17.527 65.099 1.00 72.44 93 THR A O 1
ATOM 787 N N . GLU A 1 94 ? -41.840 -15.917 65.833 1.00 76.00 94 GLU A N 1
ATOM 788 C CA . GLU A 1 94 ? -43.080 -16.696 65.799 1.00 76.00 94 GLU A CA 1
ATOM 789 C C . GLU A 1 94 ? -43.476 -17.103 64.368 1.00 76.00 94 GLU A C 1
ATOM 791 O O . GLU A 1 94 ? -43.847 -18.256 64.130 1.00 76.00 94 GLU A O 1
ATOM 796 N N . MET A 1 95 ? -43.277 -16.215 63.385 1.00 69.75 95 MET A N 1
ATOM 797 C CA . MET A 1 95 ? -43.402 -16.540 61.958 1.00 69.75 95 MET A CA 1
ATOM 798 C C . MET A 1 95 ? -42.362 -17.570 61.515 1.00 69.75 95 MET A C 1
ATOM 800 O O . MET A 1 95 ? -42.693 -18.491 60.774 1.00 69.75 95 MET A O 1
ATOM 804 N N . THR A 1 96 ? -41.118 -17.455 61.987 1.00 75.38 96 THR A N 1
ATOM 805 C CA . THR A 1 96 ? -40.047 -18.401 61.638 1.00 75.38 96 THR A CA 1
ATOM 806 C C . THR A 1 96 ? -40.327 -19.785 62.234 1.00 75.38 96 THR A C 1
ATOM 808 O O . THR A 1 96 ? -40.165 -20.797 61.555 1.00 75.38 96 THR A O 1
ATOM 811 N N . THR A 1 97 ? -40.832 -19.851 63.470 1.00 82.31 97 THR A N 1
ATOM 812 C CA . THR A 1 97 ? -41.265 -21.106 64.103 1.00 82.31 97 THR A CA 1
ATOM 813 C C . THR A 1 97 ? -42.458 -21.717 63.369 1.00 82.31 97 THR A C 1
ATOM 815 O O . THR A 1 97 ? -42.494 -22.929 63.157 1.00 82.31 97 THR A O 1
ATOM 818 N N . SER A 1 98 ? -43.407 -20.889 62.921 1.00 78.12 98 SER A N 1
ATOM 819 C CA . SER A 1 98 ? -44.572 -21.335 62.148 1.00 78.12 98 SER A CA 1
ATOM 820 C C . SER A 1 98 ? -44.181 -21.864 60.765 1.00 78.12 98 SER A C 1
ATOM 822 O O . SER A 1 98 ? -44.651 -22.926 60.369 1.00 78.12 98 SER A O 1
ATOM 824 N N . LEU A 1 99 ? -43.259 -21.195 60.064 1.00 77.19 99 LEU A N 1
ATOM 825 C CA . LEU A 1 99 ? -42.709 -21.665 58.788 1.00 77.19 99 LEU A CA 1
ATOM 826 C C . LEU A 1 99 ? -41.962 -22.992 58.941 1.00 77.19 99 LEU A C 1
ATOM 828 O O . LEU A 1 99 ? -42.197 -23.912 58.163 1.00 77.19 99 LEU A O 1
ATOM 832 N N . ASN A 1 100 ? -41.133 -23.133 59.979 1.00 77.81 100 ASN A N 1
ATOM 833 C CA . ASN A 1 100 ? -40.442 -24.394 60.260 1.00 77.81 100 ASN A CA 1
ATOM 834 C C . ASN A 1 100 ? -41.424 -25.534 60.564 1.00 77.81 100 ASN A C 1
ATOM 836 O O . ASN A 1 100 ? -41.188 -26.673 60.157 1.00 77.81 100 ASN A O 1
ATOM 840 N N . ARG A 1 101 ? -42.543 -25.235 61.238 1.00 81.06 101 ARG A N 1
ATOM 841 C CA . ARG A 1 101 ? -43.608 -26.203 61.530 1.00 81.06 101 ARG A CA 1
ATOM 842 C C . ARG A 1 101 ? -44.367 -26.628 60.267 1.00 81.06 101 ARG A C 1
ATOM 844 O O . ARG A 1 101 ? -44.634 -27.812 60.093 1.00 81.06 101 ARG A O 1
ATOM 851 N N . VAL A 1 102 ? -44.660 -25.696 59.361 1.00 77.06 102 VAL A N 1
ATOM 852 C CA . VAL A 1 102 ? -45.274 -26.006 58.056 1.00 77.06 102 VAL A CA 1
ATOM 853 C C . VAL A 1 102 ? -44.313 -26.813 57.182 1.00 77.06 102 VAL A C 1
ATOM 855 O O . VAL A 1 102 ? -44.718 -27.806 56.592 1.00 77.06 102 VAL A O 1
ATOM 858 N N . GLN A 1 103 ? -43.026 -26.462 57.157 1.00 79.06 103 GLN A N 1
ATOM 859 C CA . GLN A 1 103 ? -42.013 -27.192 56.393 1.00 79.06 103 GLN A CA 1
ATOM 860 C C . GLN A 1 103 ? -41.795 -28.623 56.912 1.00 79.06 103 GLN A C 1
ATOM 862 O O . GLN A 1 103 ? -41.574 -29.539 56.121 1.00 79.06 103 GLN A O 1
ATOM 867 N N . THR A 1 104 ? -41.870 -28.841 58.228 1.00 80.00 104 THR A N 1
ATOM 868 C CA . THR A 1 104 ? -41.832 -30.198 58.800 1.00 80.00 104 THR A CA 1
ATOM 869 C C . THR A 1 104 ? -43.113 -30.978 58.517 1.00 80.00 104 THR A C 1
ATOM 871 O O . THR A 1 104 ? -43.017 -32.164 58.215 1.00 80.00 104 THR A O 1
ATOM 874 N N . SER A 1 105 ? -44.281 -30.328 58.531 1.00 76.31 105 SER A N 1
ATOM 875 C CA . SER A 1 105 ? -45.553 -30.956 58.144 1.00 76.31 105 SER A CA 1
ATOM 876 C C . SER A 1 105 ? -45.561 -31.371 56.670 1.00 76.31 105 SER A C 1
ATOM 878 O O . SER A 1 105 ? -45.901 -32.507 56.372 1.00 76.31 105 SER A O 1
ATOM 880 N N . LEU A 1 106 ? -45.095 -30.501 55.766 1.00 73.25 106 LEU A N 1
ATOM 881 C CA . LEU A 1 106 ? -44.987 -30.796 54.332 1.00 73.25 106 LEU A CA 1
ATOM 882 C C . LEU A 1 106 ? -44.016 -31.945 54.054 1.00 73.25 106 LEU A C 1
ATOM 884 O O . LEU A 1 106 ? -44.319 -32.806 53.245 1.00 73.25 106 LEU A O 1
ATOM 888 N N . ARG A 1 107 ? -42.878 -32.019 54.757 1.00 75.25 107 ARG A N 1
ATOM 889 C CA . ARG A 1 107 ? -41.944 -33.151 54.610 1.00 75.25 107 ARG A CA 1
ATOM 890 C C . ARG A 1 107 ? -42.508 -34.477 55.119 1.00 75.25 107 ARG A C 1
ATOM 892 O O . ARG A 1 107 ? -42.130 -35.527 54.605 1.00 75.25 107 ARG A O 1
ATOM 899 N N . LEU A 1 108 ? -43.360 -34.443 56.145 1.00 74.12 108 LEU A N 1
ATOM 900 C CA . LEU A 1 108 ? -44.065 -35.634 56.622 1.00 74.12 108 LEU A CA 1
ATOM 901 C C . LEU A 1 108 ? -45.126 -36.073 55.606 1.00 74.12 108 LEU A C 1
ATOM 903 O O . LEU A 1 108 ? -45.173 -37.250 55.269 1.00 74.12 108 LEU A O 1
ATOM 907 N N . GLU A 1 109 ? -45.880 -35.126 55.050 1.00 67.75 109 GLU A N 1
ATOM 908 C CA . GLU A 1 109 ? -46.919 -35.365 54.040 1.00 67.75 109 GLU A CA 1
ATOM 909 C C . GLU A 1 109 ? -46.329 -35.824 52.687 1.00 67.75 109 GLU A C 1
ATOM 911 O O . GLU A 1 109 ? -46.842 -36.755 52.069 1.00 67.75 109 GLU A O 1
ATOM 916 N N . GLU A 1 110 ? -45.182 -35.275 52.264 1.00 66.31 110 GLU A N 1
ATOM 917 C CA . GLU A 1 110 ? -44.391 -35.761 51.119 1.00 66.31 110 GLU A CA 1
ATOM 918 C C . GLU A 1 110 ? -43.876 -37.192 51.356 1.00 66.31 110 GLU A C 1
ATOM 920 O O . GLU A 1 110 ? -43.895 -38.024 50.448 1.00 66.31 110 GLU A O 1
ATOM 925 N N . GLY A 1 111 ? -43.450 -37.506 52.585 1.00 66.06 111 GLY A N 1
ATOM 926 C CA . GLY A 1 111 ? -43.018 -38.850 52.976 1.00 66.06 111 GLY A CA 1
ATOM 927 C C . GLY A 1 111 ? -44.157 -39.874 53.054 1.00 66.06 111 GLY A C 1
ATOM 928 O O . GLY A 1 111 ? -43.909 -41.068 52.877 1.00 66.06 111 GLY A O 1
ATOM 929 N N . GLU A 1 112 ? -45.387 -39.426 53.303 1.00 62.94 112 GLU A N 1
ATOM 930 C CA . GLU A 1 112 ? -46.599 -40.252 53.271 1.00 62.94 112 GLU A CA 1
ATOM 931 C C . GLU A 1 112 ? -47.112 -40.442 51.833 1.00 62.94 112 GLU A C 1
ATOM 933 O O . GLU A 1 112 ? -47.410 -41.571 51.450 1.00 62.94 112 GLU A O 1
ATOM 938 N N . CYS A 1 113 ? -47.072 -39.406 50.983 1.00 49.94 113 CYS A N 1
ATOM 939 C CA . CYS A 1 113 ? -47.412 -39.513 49.555 1.00 49.94 113 CYS A CA 1
ATOM 940 C C . CYS A 1 113 ? -46.445 -40.410 48.761 1.00 49.94 113 CYS A C 1
ATOM 942 O O . CYS A 1 113 ? -46.857 -41.084 47.819 1.00 49.94 113 CYS A O 1
ATOM 944 N N . LEU A 1 114 ? -45.164 -40.468 49.145 1.00 55.16 114 LEU A N 1
ATOM 945 C CA . LEU A 1 114 ? -44.166 -41.351 48.523 1.00 55.16 114 LEU A CA 1
ATOM 946 C C . LEU A 1 114 ? -44.317 -42.834 48.916 1.00 55.16 114 LEU A C 1
ATOM 948 O O . LEU A 1 114 ? -43.669 -43.684 48.309 1.00 55.16 114 LEU A O 1
ATOM 952 N N . LYS A 1 115 ? -45.159 -43.164 49.908 1.00 52.19 115 LYS A N 1
ATOM 953 C CA . LYS A 1 115 ? -45.419 -44.552 50.332 1.00 52.19 115 LYS A CA 1
ATOM 954 C C . LYS A 1 115 ? -46.640 -45.193 49.664 1.00 52.19 115 LYS A C 1
ATOM 956 O O . LYS A 1 115 ? -46.719 -46.417 49.672 1.00 52.19 115 LYS A O 1
ATOM 961 N N . ASP A 1 116 ? -47.512 -44.404 49.032 1.00 44.34 116 ASP A N 1
ATOM 962 C CA . ASP A 1 116 ? -48.709 -44.886 48.313 1.00 44.34 116 ASP A CA 1
ATOM 963 C C . ASP A 1 116 ? -48.544 -44.945 46.775 1.00 44.34 116 ASP A C 1
ATOM 965 O O . ASP A 1 116 ? -49.464 -45.329 46.052 1.00 44.34 116 ASP A O 1
ATOM 969 N N . GLY A 1 117 ? -47.358 -44.628 46.242 1.00 40.59 117 GLY A N 1
ATOM 970 C CA . GLY A 1 117 ? -47.046 -44.690 44.807 1.00 40.59 117 GLY A CA 1
ATOM 971 C C . GLY A 1 117 ? -46.275 -45.951 44.405 1.00 40.59 117 GLY A C 1
ATOM 972 O O . GLY A 1 117 ? -45.048 -45.950 44.360 1.00 40.59 117 GLY A O 1
ATOM 973 N N . CYS A 1 118 ? -46.995 -47.027 44.100 1.00 33.91 118 CYS A N 1
ATOM 974 C CA . CYS A 1 118 ? -46.478 -48.300 43.593 1.00 33.91 118 CYS A CA 1
ATOM 975 C C . CYS A 1 118 ? -46.145 -48.232 42.080 1.00 33.91 118 CYS A C 1
ATOM 977 O O . CYS A 1 118 ? -47.053 -47.968 41.299 1.00 33.91 118 CYS A O 1
ATOM 979 N N . PHE A 1 119 ? -44.889 -48.573 41.715 1.00 32.97 119 PHE A N 1
ATOM 980 C CA . PHE A 1 119 ? -44.393 -49.096 40.410 1.00 32.97 119 PHE A CA 1
ATOM 981 C C . PHE A 1 119 ? -44.490 -48.172 39.159 1.00 32.97 119 PHE A C 1
ATOM 983 O O . PHE A 1 119 ? -45.491 -47.510 38.945 1.00 32.97 119 PHE A O 1
ATOM 990 N N . ASP A 1 120 ? -43.560 -48.099 38.195 1.00 32.50 120 ASP A N 1
ATOM 991 C CA . ASP A 1 120 ? -42.229 -48.677 37.941 1.00 32.50 120 ASP A CA 1
ATOM 992 C C . ASP A 1 120 ? -41.648 -48.011 36.656 1.00 32.50 120 ASP A C 1
ATOM 994 O O . ASP A 1 120 ? -42.398 -47.433 35.870 1.00 32.50 120 ASP A O 1
ATOM 998 N N . HIS A 1 121 ? -40.344 -48.205 36.424 1.00 32.34 121 HIS A N 1
ATOM 999 C CA . HIS A 1 121 ? -39.531 -48.020 35.198 1.00 32.34 121 HIS A CA 1
ATOM 1000 C C . HIS A 1 121 ? -38.867 -46.646 34.971 1.00 32.34 121 HIS A C 1
ATOM 1002 O O . HIS A 1 121 ? -39.508 -45.673 34.598 1.00 32.34 121 HIS A O 1
ATOM 1008 N N . SER A 1 122 ? -37.587 -46.456 35.323 1.00 30.92 122 SER A N 1
ATOM 1009 C CA . SER A 1 122 ? -36.323 -46.947 34.712 1.00 30.92 122 SER A CA 1
ATOM 1010 C C . SER A 1 122 ? -36.012 -46.467 33.288 1.00 30.92 122 SER A C 1
ATOM 1012 O O . SER A 1 122 ? -36.763 -46.741 32.360 1.00 30.92 122 SER A O 1
ATOM 1014 N N . ALA A 1 123 ? -34.782 -45.936 33.173 1.00 30.98 123 ALA A N 1
ATOM 1015 C CA . ALA A 1 123 ? -33.914 -45.841 31.991 1.00 30.98 123 ALA A CA 1
ATOM 1016 C C . ALA A 1 123 ? -34.313 -44.797 30.921 1.00 30.98 123 ALA A C 1
ATOM 1018 O O . ALA A 1 123 ? -35.477 -44.582 30.637 1.00 30.98 123 ALA A O 1
ATOM 1019 N N . GLU A 1 124 ? -33.421 -44.084 30.241 1.00 31.73 124 GLU A N 1
ATOM 1020 C CA . GLU A 1 124 ? -31.964 -43.982 30.260 1.00 31.73 124 GLU A CA 1
ATOM 1021 C C . GLU A 1 124 ? -31.588 -42.742 29.433 1.00 31.73 124 GLU A C 1
ATOM 1023 O O . GLU A 1 124 ? -32.311 -42.301 28.540 1.00 31.73 124 GLU A O 1
ATOM 1028 N N . ILE A 1 125 ? -30.413 -42.203 29.728 1.00 37.47 125 ILE A N 1
ATOM 1029 C CA . ILE A 1 125 ? -29.709 -41.188 28.949 1.00 37.47 125 ILE A CA 1
ATOM 1030 C C . ILE A 1 125 ? -29.254 -41.802 27.621 1.00 37.47 125 ILE A C 1
ATOM 1032 O O . ILE A 1 125 ? -28.577 -42.826 27.647 1.00 37.47 125 ILE A O 1
ATOM 1036 N N . GLN A 1 126 ? -29.467 -41.121 26.487 1.00 31.75 126 GLN A N 1
ATOM 1037 C CA . GLN A 1 126 ? -28.481 -41.152 25.403 1.00 31.75 126 GLN A CA 1
ATOM 1038 C C . GLN A 1 126 ? -28.542 -39.944 24.456 1.00 31.75 126 GLN A C 1
ATOM 1040 O O . GLN A 1 126 ? -29.562 -39.592 23.872 1.00 31.75 126 GLN A O 1
ATOM 1045 N N . VAL A 1 127 ? -27.364 -39.341 24.318 1.00 36.56 127 VAL A N 1
ATOM 1046 C CA . VAL A 1 127 ? -26.939 -38.335 23.345 1.00 36.56 127 VAL A CA 1
ATOM 1047 C C . VAL A 1 127 ? -26.762 -38.995 21.977 1.00 36.56 127 VAL A C 1
ATOM 1049 O O . VAL A 1 127 ? -26.050 -39.995 21.894 1.00 36.56 127 VAL A O 1
ATOM 1052 N N . ARG A 1 128 ? -27.275 -38.392 20.892 1.00 30.75 128 ARG A N 1
ATOM 1053 C CA . ARG A 1 128 ? -26.638 -38.517 19.567 1.00 30.75 128 ARG A CA 1
ATOM 1054 C C . ARG A 1 128 ? -27.022 -37.404 18.584 1.00 30.75 128 ARG A C 1
ATOM 1056 O O . ARG A 1 128 ? -28.168 -37.273 18.178 1.00 30.75 128 ARG A O 1
ATOM 1063 N N . ASN A 1 129 ? -25.983 -36.654 18.223 1.00 33.16 129 ASN A N 1
ATOM 1064 C CA . ASN A 1 129 ? -25.702 -35.859 17.025 1.00 33.16 129 ASN A CA 1
ATOM 1065 C C . ASN A 1 129 ? -26.712 -35.904 15.867 1.00 33.16 129 ASN A C 1
ATOM 1067 O O . ASN A 1 129 ? -27.027 -36.984 15.376 1.00 33.16 129 ASN A O 1
ATOM 1071 N N . ASN A 1 130 ? -26.998 -34.731 15.287 1.00 32.72 130 ASN A N 1
ATOM 1072 C CA . ASN A 1 130 ? -27.140 -34.616 13.837 1.00 32.72 130 ASN A CA 1
ATOM 1073 C C . ASN A 1 130 ? -26.610 -33.276 13.300 1.00 32.72 130 ASN A C 1
ATOM 1075 O O . ASN A 1 130 ? -26.986 -32.194 13.742 1.00 32.72 130 ASN A O 1
ATOM 1079 N N . SER A 1 131 ? -25.708 -33.419 12.332 1.00 33.50 131 SER A N 1
ATOM 1080 C CA . SER A 1 131 ? -25.101 -32.431 11.447 1.00 33.50 131 SER A CA 1
ATOM 1081 C C . SER A 1 131 ? -26.097 -31.866 10.430 1.00 33.50 131 SER A C 1
ATOM 1083 O O . SER A 1 131 ? -26.921 -32.618 9.910 1.00 33.50 131 SER A O 1
ATOM 1085 N N . GLY A 1 132 ? -25.936 -30.597 10.043 1.00 29.59 132 GLY A N 1
ATOM 1086 C CA . GLY A 1 132 ? -26.714 -29.978 8.966 1.00 29.59 132 GLY A CA 1
ATOM 1087 C C . GLY A 1 132 ? -26.120 -28.668 8.435 1.00 29.59 132 GLY A C 1
ATOM 1088 O O . GLY A 1 132 ? -26.671 -27.606 8.675 1.00 29.59 132 GLY A O 1
ATOM 1089 N N . THR A 1 133 ? -24.997 -28.771 7.720 1.00 30.81 133 THR A N 1
ATOM 1090 C CA . THR A 1 133 ? -24.669 -28.049 6.470 1.00 30.81 133 THR A CA 1
ATOM 1091 C C . THR A 1 133 ? -24.960 -26.535 6.374 1.00 30.81 133 THR A C 1
ATOM 1093 O O . THR A 1 133 ? -26.006 -26.130 5.869 1.00 30.81 133 THR A O 1
ATOM 1096 N N . LEU A 1 134 ? -23.969 -25.687 6.694 1.00 32.75 134 LEU A N 1
ATOM 1097 C CA . LEU A 1 134 ? -23.941 -24.288 6.239 1.00 32.75 134 LEU A CA 1
ATOM 1098 C C . LEU A 1 134 ? -23.386 -24.205 4.807 1.00 32.75 134 LEU A C 1
ATOM 1100 O O . LEU A 1 134 ? -22.219 -24.502 4.553 1.00 32.75 134 LEU A O 1
ATOM 1104 N N . LYS A 1 135 ? -24.237 -23.776 3.871 1.00 32.66 135 LYS A N 1
ATOM 1105 C CA . LYS A 1 135 ? -23.827 -23.323 2.541 1.00 32.66 135 LYS A CA 1
ATOM 1106 C C . LYS A 1 135 ? -23.148 -21.959 2.662 1.00 32.66 135 LYS A C 1
ATOM 1108 O O . LYS A 1 135 ? -23.749 -21.000 3.133 1.00 32.66 135 LYS A O 1
ATOM 1113 N N . SER A 1 136 ? -21.910 -21.908 2.185 1.00 33.44 136 SER A N 1
ATOM 1114 C CA . SER A 1 136 ? -21.196 -20.691 1.814 1.00 33.44 136 SER A CA 1
ATOM 1115 C C . SER A 1 136 ? -21.967 -19.967 0.708 1.00 33.44 136 SER A C 1
ATOM 1117 O O . SER A 1 136 ? -22.115 -20.496 -0.394 1.00 33.44 136 SER A O 1
ATOM 1119 N N . SER A 1 137 ? -22.463 -18.772 1.014 1.00 29.30 137 SER A N 1
ATOM 1120 C CA . SER A 1 137 ? -22.881 -17.782 0.026 1.00 29.30 137 SER A CA 1
ATOM 1121 C C . SER A 1 137 ? -22.008 -16.555 0.232 1.00 29.30 137 SER A C 1
ATOM 1123 O O . SER A 1 137 ? -22.209 -15.784 1.168 1.00 29.30 137 SER A O 1
ATOM 1125 N N . GLY A 1 138 ? -21.007 -16.418 -0.637 1.00 37.59 138 GLY A N 1
ATOM 1126 C CA . GLY A 1 138 ? -20.253 -15.186 -0.789 1.00 37.59 138 GLY A CA 1
ATOM 1127 C C . GLY A 1 138 ? -21.183 -14.066 -1.242 1.00 37.59 138 GLY A C 1
ATOM 1128 O O . GLY A 1 138 ? -21.896 -14.214 -2.233 1.00 37.59 138 GLY A O 1
ATOM 1129 N N . SER A 1 139 ? -21.165 -12.956 -0.510 1.00 30.34 139 SER A N 1
ATOM 1130 C CA . SER A 1 139 ? -21.570 -11.657 -1.033 1.00 30.34 139 SER A CA 1
ATOM 1131 C C . SER A 1 139 ? -20.299 -10.892 -1.379 1.00 30.34 139 SER A C 1
ATOM 1133 O O . SER A 1 139 ? -19.532 -10.434 -0.537 1.00 30.34 139 SER A O 1
ATOM 1135 N N . SER A 1 140 ? -20.050 -10.884 -2.678 1.00 41.00 140 SER A N 1
ATOM 1136 C CA . SER A 1 140 ? -19.296 -9.885 -3.408 1.00 41.00 140 SER A CA 1
ATOM 1137 C C . SER A 1 140 ? -19.866 -8.495 -3.138 1.00 41.00 140 SER A C 1
ATOM 1139 O O . SER A 1 140 ? -21.003 -8.241 -3.525 1.00 41.00 140 SER A O 1
ATOM 1141 N N . GLU A 1 141 ? -19.061 -7.608 -2.557 1.00 40.97 141 GLU A N 1
ATOM 1142 C CA . GLU A 1 141 ? -19.190 -6.163 -2.746 1.00 40.97 141 GLU A CA 1
ATOM 1143 C C . GLU A 1 141 ? -17.787 -5.564 -2.947 1.00 40.97 141 GLU A C 1
ATOM 1145 O O . GLU A 1 141 ? -16.950 -5.534 -2.046 1.00 40.97 141 GLU A O 1
ATOM 1150 N N . ASP A 1 142 ? -17.570 -5.173 -4.204 1.00 38.12 142 ASP A N 1
ATOM 1151 C CA . ASP A 1 142 ? -16.753 -4.074 -4.714 1.00 38.12 142 ASP A CA 1
ATOM 1152 C C . ASP A 1 142 ? -15.227 -4.049 -4.507 1.00 38.12 142 ASP A C 1
ATOM 1154 O O . ASP A 1 142 ? -14.690 -3.579 -3.505 1.00 38.12 142 ASP A O 1
ATOM 1158 N N . GLY A 1 143 ? -14.526 -4.387 -5.603 1.00 36.25 143 GLY A N 1
ATOM 1159 C CA . GLY A 1 143 ? -13.343 -3.631 -6.023 1.00 36.25 143 GLY A CA 1
ATOM 1160 C C . GLY A 1 143 ? -12.009 -4.374 -6.123 1.00 36.25 143 GLY A C 1
ATOM 1161 O O . GLY A 1 143 ? -10.997 -3.776 -5.778 1.00 36.25 143 GLY A O 1
ATOM 1162 N N . ASP A 1 144 ? -11.953 -5.625 -6.599 1.00 40.22 144 ASP A N 1
ATOM 1163 C CA . ASP A 1 144 ? -10.661 -6.293 -6.889 1.00 40.22 144 ASP A CA 1
ATOM 1164 C C . ASP A 1 144 ? -10.527 -6.789 -8.341 1.00 40.22 144 ASP A C 1
ATOM 1166 O O . ASP A 1 144 ? -9.805 -7.737 -8.634 1.00 40.22 144 ASP A O 1
ATOM 1170 N N . GLU A 1 145 ? -11.198 -6.121 -9.285 1.00 38.94 145 GLU A N 1
ATOM 1171 C CA . GLU A 1 145 ? -11.100 -6.426 -10.725 1.00 38.94 145 GLU A CA 1
ATOM 1172 C C . GLU A 1 145 ? -9.890 -5.753 -11.414 1.00 38.94 145 GLU A C 1
ATOM 1174 O O . GLU A 1 145 ? -9.685 -5.885 -12.617 1.00 38.94 145 GLU A O 1
ATOM 1179 N N . LEU A 1 146 ? -9.037 -5.055 -10.656 1.00 44.09 146 LEU A N 1
ATOM 1180 C CA . LEU A 1 146 ? -7.812 -4.429 -11.178 1.00 44.09 146 LEU A CA 1
ATOM 1181 C C . LEU A 1 146 ? -6.614 -5.393 -11.253 1.00 44.09 146 LEU A C 1
ATOM 1183 O O . LEU A 1 146 ? -5.605 -5.056 -11.863 1.00 44.09 146 LEU A O 1
ATOM 1187 N N . CYS A 1 147 ? -6.685 -6.583 -10.646 1.00 43.41 147 CYS A N 1
ATOM 1188 C CA . CYS A 1 147 ? -5.476 -7.362 -10.354 1.00 43.41 147 CYS A CA 1
ATOM 1189 C C . CYS A 1 147 ? -5.117 -8.447 -11.389 1.00 43.41 147 CYS A C 1
ATOM 1191 O O . CYS A 1 147 ? -4.024 -9.005 -11.321 1.00 43.41 147 CYS A O 1
ATOM 1193 N N . SER A 1 148 ? -5.987 -8.763 -12.353 1.00 47.81 148 SER A N 1
ATOM 1194 C CA . SER A 1 148 ? -5.751 -9.897 -13.267 1.00 47.81 148 SER A CA 1
ATOM 1195 C C . SER A 1 148 ? -5.072 -9.533 -14.589 1.00 47.81 148 SER A C 1
ATOM 1197 O O . SER A 1 148 ? -4.740 -10.439 -15.349 1.00 47.81 148 SER A O 1
ATOM 1199 N N . ARG A 1 149 ? -4.857 -8.243 -14.890 1.00 50.56 149 ARG A N 1
ATOM 1200 C CA . ARG A 1 149 ? -4.440 -7.813 -16.239 1.00 50.56 149 ARG A CA 1
ATOM 1201 C C . ARG A 1 149 ? -3.000 -7.304 -16.367 1.00 50.56 149 ARG A C 1
ATOM 1203 O O . ARG A 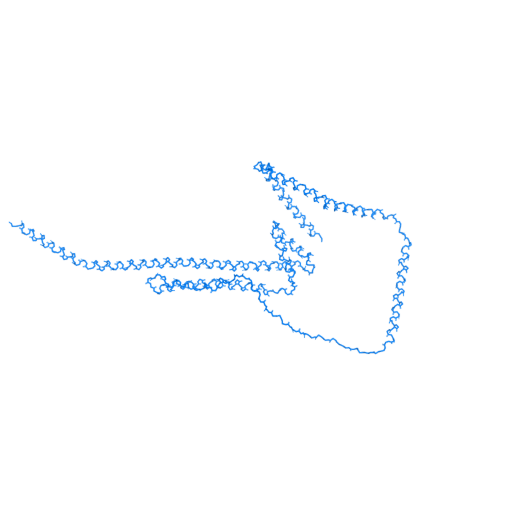1 149 ? -2.540 -7.133 -17.486 1.00 50.56 149 ARG A O 1
ATOM 1210 N N . GLU A 1 150 ? -2.274 -7.110 -15.268 1.00 61.50 150 GLU A N 1
ATOM 1211 C CA . GLU A 1 150 ? -0.945 -6.468 -15.283 1.00 61.50 150 GLU A CA 1
ATOM 1212 C C . GLU A 1 150 ? 0.167 -7.345 -14.683 1.00 61.50 150 GLU A C 1
ATOM 1214 O O . GLU A 1 150 ? 1.008 -6.861 -13.934 1.00 61.50 150 GLU A O 1
ATOM 1219 N N . MET A 1 151 ? 0.194 -8.644 -14.987 1.00 68.62 151 MET A N 1
ATOM 1220 C CA . MET A 1 151 ? 1.372 -9.480 -14.714 1.00 68.62 151 MET A CA 1
ATOM 1221 C C . MET A 1 151 ? 2.058 -9.879 -16.014 1.00 68.62 151 MET A C 1
ATOM 1223 O O . MET A 1 151 ? 1.402 -10.126 -17.022 1.00 68.62 151 MET A O 1
ATOM 1227 N N . GLY A 1 152 ? 3.383 -9.972 -15.974 1.00 79.75 152 GLY A N 1
ATOM 1228 C CA . GLY A 1 152 ? 4.211 -10.274 -17.128 1.00 79.75 152 GLY A CA 1
ATOM 1229 C C . GLY A 1 152 ? 4.613 -9.033 -17.921 1.00 79.75 152 GLY A C 1
ATOM 1230 O O . GLY A 1 152 ? 4.465 -7.885 -17.483 1.00 79.75 152 GLY A O 1
ATOM 1231 N N . ILE A 1 153 ? 5.178 -9.304 -19.094 1.00 87.06 153 ILE A N 1
ATOM 1232 C CA . ILE A 1 153 ? 5.694 -8.299 -20.020 1.00 87.06 153 ILE A CA 1
ATOM 1233 C C . ILE A 1 153 ? 4.502 -7.556 -20.646 1.00 87.06 153 ILE A C 1
ATOM 1235 O O . ILE A 1 153 ? 3.632 -8.228 -21.195 1.00 87.06 153 ILE A O 1
ATOM 1239 N N . PRO A 1 154 ? 4.452 -6.210 -20.588 1.00 87.38 154 PRO A N 1
ATOM 1240 C CA . PRO A 1 154 ? 3.408 -5.440 -21.261 1.00 87.38 154 PRO A CA 1
ATOM 1241 C C . PRO A 1 154 ? 3.389 -5.723 -22.766 1.00 87.38 154 PRO A C 1
ATOM 1243 O O . PRO A 1 154 ? 4.452 -5.788 -23.386 1.00 87.38 154 PRO A O 1
ATOM 1246 N N . ASP A 1 155 ? 2.201 -5.846 -23.358 1.00 85.81 155 ASP A N 1
ATOM 1247 C CA . ASP A 1 155 ? 2.060 -6.176 -24.782 1.00 85.81 155 ASP A CA 1
ATOM 1248 C C . ASP A 1 155 ? 2.764 -5.142 -25.672 1.00 85.81 155 ASP A C 1
ATOM 1250 O O . ASP A 1 155 ? 3.464 -5.506 -26.616 1.00 85.81 155 ASP A O 1
ATOM 1254 N N . GLU A 1 156 ? 2.697 -3.854 -25.312 1.00 88.44 156 GLU A N 1
ATOM 1255 C CA . GLU A 1 156 ? 3.348 -2.788 -26.079 1.00 88.44 156 GLU A CA 1
ATOM 1256 C C . GLU A 1 156 ? 4.879 -2.849 -26.004 1.00 88.44 156 GLU A C 1
ATOM 1258 O O . GLU A 1 156 ? 5.565 -2.189 -26.786 1.00 88.44 156 GLU A O 1
ATOM 1263 N N . ALA A 1 157 ? 5.439 -3.590 -25.042 1.00 88.50 157 ALA A N 1
ATOM 1264 C CA . ALA A 1 157 ? 6.878 -3.676 -24.832 1.00 88.50 157 ALA A CA 1
ATOM 1265 C C . ALA A 1 157 ? 7.589 -4.548 -25.872 1.00 88.50 157 ALA A C 1
ATOM 1267 O O . ALA A 1 157 ? 8.781 -4.352 -26.124 1.00 88.50 157 ALA A O 1
ATOM 1268 N N . TRP A 1 158 ? 6.858 -5.458 -26.519 1.00 89.25 158 TRP A N 1
ATOM 1269 C CA . TRP A 1 158 ? 7.376 -6.276 -27.614 1.00 89.25 158 TRP A CA 1
ATOM 1270 C C . TRP A 1 158 ? 7.657 -5.466 -28.882 1.00 89.25 158 TRP A C 1
ATOM 1272 O O . TRP A 1 158 ? 8.562 -5.815 -29.639 1.00 89.25 158 TRP A O 1
ATOM 1282 N N . ASP A 1 159 ? 6.946 -4.353 -29.068 1.00 91.44 159 ASP A N 1
ATOM 1283 C CA . ASP A 1 159 ? 7.081 -3.472 -30.231 1.00 91.44 159 ASP A CA 1
ATOM 1284 C C . ASP A 1 159 ? 8.157 -2.385 -30.048 1.00 91.44 159 ASP A C 1
ATOM 1286 O O . ASP A 1 159 ? 8.368 -1.542 -30.927 1.00 91.44 159 ASP A O 1
ATOM 1290 N N . TRP A 1 160 ? 8.857 -2.354 -28.907 1.00 92.69 160 TRP A N 1
ATOM 1291 C CA . TRP A 1 160 ? 9.870 -1.330 -28.653 1.00 92.69 160 TRP A CA 1
ATOM 1292 C C . TRP A 1 160 ? 11.092 -1.485 -29.562 1.00 92.69 160 TRP A C 1
ATOM 1294 O O . TRP A 1 160 ? 11.656 -2.568 -29.737 1.00 92.69 160 TRP A O 1
ATOM 1304 N N . ALA A 1 161 ? 11.551 -0.355 -30.108 1.00 89.56 161 ALA A N 1
ATOM 1305 C CA . ALA A 1 161 ? 12.715 -0.312 -30.981 1.00 89.56 161 ALA A CA 1
ATOM 1306 C C . ALA A 1 161 ? 13.971 -0.808 -30.246 1.00 89.56 161 ALA A C 1
ATOM 1308 O O . ALA A 1 161 ? 14.350 -0.278 -29.203 1.00 89.56 161 ALA A O 1
ATOM 1309 N N . SER A 1 162 ? 14.640 -1.807 -30.820 1.00 92.12 162 SER A N 1
ATOM 1310 C CA . SER A 1 162 ? 15.838 -2.419 -30.248 1.00 92.12 162 SER A CA 1
ATOM 1311 C C . SER A 1 162 ? 16.879 -2.697 -31.332 1.00 92.12 162 SER A C 1
ATOM 1313 O O . SER A 1 162 ? 16.518 -3.082 -32.446 1.00 92.12 162 SER A O 1
ATOM 1315 N N . PRO A 1 163 ? 18.186 -2.570 -31.029 1.00 88.62 163 PRO A N 1
ATOM 1316 C CA . PRO A 1 163 ? 19.242 -2.951 -31.964 1.00 88.62 163 PRO A CA 1
ATOM 1317 C C . PRO A 1 163 ? 19.303 -4.465 -32.222 1.00 88.62 163 PRO A C 1
ATOM 1319 O O . PRO A 1 163 ? 19.895 -4.886 -33.215 1.00 88.62 163 PRO A O 1
ATOM 1322 N N . SER A 1 164 ? 18.741 -5.295 -31.333 1.00 91.62 164 SER A N 1
ATOM 1323 C CA . SER A 1 164 ? 18.641 -6.745 -31.539 1.00 91.62 164 SER A CA 1
ATOM 1324 C C . SER A 1 164 ? 17.499 -7.374 -30.734 1.00 91.62 164 SER A C 1
ATOM 1326 O O . SER A 1 164 ? 17.195 -6.943 -29.620 1.00 91.62 164 SER A O 1
ATOM 1328 N N . ALA A 1 165 ? 16.901 -8.442 -31.268 1.00 88.69 165 ALA A N 1
ATOM 1329 C CA . ALA A 1 165 ? 15.828 -9.175 -30.590 1.00 88.69 165 ALA A CA 1
ATOM 1330 C C . ALA A 1 165 ? 16.294 -9.846 -29.280 1.00 88.69 165 ALA A C 1
ATOM 1332 O O . ALA A 1 165 ? 15.550 -9.876 -28.301 1.00 88.69 165 ALA A O 1
ATOM 1333 N N . GLY A 1 166 ? 17.543 -10.331 -29.232 1.00 90.06 166 GLY A N 1
ATOM 1334 C CA . GLY A 1 166 ? 1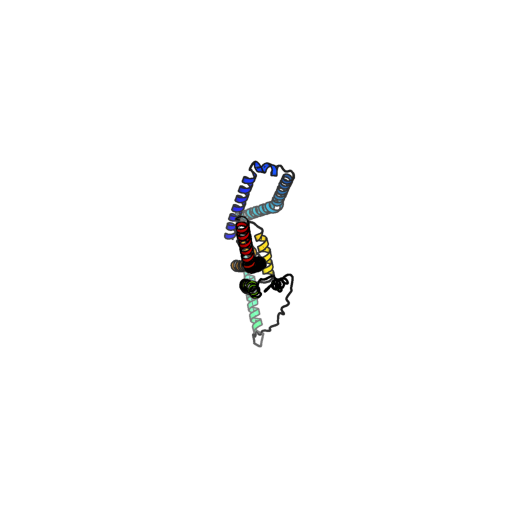8.121 -10.935 -28.025 1.00 90.06 166 GLY A CA 1
ATOM 1335 C C . GLY A 1 166 ? 18.260 -9.936 -26.875 1.00 90.06 166 GLY A C 1
ATOM 1336 O O . GLY A 1 166 ? 17.836 -10.222 -25.761 1.00 90.06 166 GLY A O 1
ATOM 1337 N N . PHE A 1 167 ? 18.758 -8.730 -27.168 1.00 90.50 167 PHE A N 1
ATOM 1338 C CA . PHE A 1 167 ? 18.876 -7.656 -26.178 1.00 90.50 167 PHE A CA 1
ATOM 1339 C C . PHE A 1 167 ? 17.513 -7.190 -25.648 1.00 90.50 167 PHE A C 1
ATOM 1341 O O . PHE A 1 167 ? 17.364 -6.953 -24.453 1.00 90.50 167 PHE A O 1
ATOM 1348 N N . LEU A 1 168 ? 16.504 -7.104 -26.527 1.00 91.56 168 LEU A N 1
ATOM 1349 C CA . LEU A 1 168 ? 15.137 -6.773 -26.118 1.00 91.56 168 LEU A CA 1
ATOM 1350 C C . LEU A 1 168 ? 14.586 -7.838 -25.165 1.00 91.56 168 LEU A C 1
ATOM 1352 O O . LEU A 1 168 ? 14.107 -7.506 -24.089 1.00 91.56 168 LEU A O 1
ATOM 1356 N N . THR A 1 169 ? 14.717 -9.115 -25.523 1.00 92.06 169 THR A N 1
ATOM 1357 C CA . THR A 1 169 ? 14.220 -10.233 -24.706 1.00 92.06 169 THR A CA 1
ATOM 1358 C C . THR A 1 169 ? 14.876 -10.264 -23.323 1.00 92.06 169 THR A C 1
ATOM 1360 O O . THR A 1 169 ? 14.193 -10.461 -22.320 1.00 92.06 169 THR A O 1
ATOM 1363 N N . GLU A 1 170 ? 16.190 -10.032 -23.250 1.00 92.62 170 GLU A N 1
ATOM 1364 C CA . GLU A 1 170 ? 16.921 -9.965 -21.981 1.00 92.62 170 GLU A CA 1
ATOM 1365 C C . GLU A 1 170 ? 16.394 -8.836 -21.088 1.00 92.62 170 GLU A C 1
ATOM 1367 O O . GLU A 1 170 ? 16.085 -9.074 -19.920 1.00 92.62 170 GLU A O 1
ATOM 1372 N N . LEU A 1 171 ? 16.200 -7.636 -21.644 1.00 92.56 171 LEU A N 1
ATOM 1373 C CA . LEU A 1 171 ? 15.641 -6.503 -20.904 1.00 92.56 171 LEU A CA 1
ATOM 1374 C C . LEU A 1 171 ? 14.194 -6.744 -20.466 1.00 92.56 171 LEU A C 1
ATOM 1376 O O . LEU A 1 171 ? 13.842 -6.423 -19.334 1.00 92.56 171 LEU A O 1
ATOM 1380 N N . LEU A 1 172 ? 13.355 -7.330 -21.322 1.00 92.50 172 LEU A N 1
ATOM 1381 C CA . LEU A 1 172 ? 11.963 -7.624 -20.978 1.00 92.50 172 LEU A CA 1
ATOM 1382 C C . LEU A 1 172 ? 11.847 -8.726 -19.914 1.00 92.50 172 LEU A C 1
ATOM 1384 O O . LEU A 1 172 ? 10.903 -8.708 -19.125 1.00 92.50 172 LEU A O 1
ATOM 1388 N N . SER A 1 173 ? 12.827 -9.632 -19.807 1.00 92.31 173 SER A N 1
ATOM 1389 C CA . SER A 1 173 ? 12.858 -10.645 -18.741 1.00 92.31 173 SER A CA 1
ATOM 1390 C C . SER A 1 173 ? 12.925 -10.043 -17.328 1.00 92.31 173 SER A C 1
ATOM 1392 O O . SER A 1 173 ? 12.499 -10.683 -16.365 1.00 92.31 173 SER A O 1
ATOM 1394 N N . GLU A 1 174 ? 13.381 -8.792 -17.194 1.00 93.88 174 GLU A N 1
ATOM 1395 C CA . GLU A 1 174 ? 13.379 -8.065 -15.920 1.00 93.88 174 GLU A CA 1
ATOM 1396 C C . GLU A 1 174 ? 11.965 -7.810 -15.383 1.00 93.88 174 GLU A C 1
ATOM 1398 O O . GLU A 1 174 ? 11.789 -7.785 -14.167 1.00 93.88 174 GLU A O 1
ATOM 1403 N N . PHE A 1 175 ? 10.941 -7.690 -16.243 1.00 92.38 175 PHE A N 1
ATOM 1404 C CA . PHE A 1 175 ? 9.549 -7.595 -15.779 1.00 92.38 175 PHE A CA 1
ATOM 1405 C C . PHE A 1 175 ? 9.136 -8.855 -15.024 1.00 92.38 175 PHE A C 1
ATOM 1407 O O . PHE A 1 175 ? 8.566 -8.766 -13.943 1.00 92.38 175 PHE A O 1
ATOM 1414 N N . ILE A 1 176 ? 9.498 -10.027 -15.551 1.00 92.44 176 ILE A N 1
ATOM 1415 C CA . ILE A 1 176 ? 9.167 -11.318 -14.939 1.00 92.44 176 ILE A CA 1
ATOM 1416 C C . ILE A 1 176 ? 9.857 -11.450 -13.576 1.00 92.44 176 ILE A C 1
ATOM 1418 O O . ILE A 1 176 ? 9.235 -11.868 -12.602 1.00 92.44 176 ILE A O 1
ATOM 1422 N N . ARG A 1 177 ? 11.135 -11.056 -13.487 1.00 92.94 177 ARG A N 1
ATOM 1423 C CA . ARG A 1 177 ? 11.885 -11.072 -12.218 1.00 92.94 177 ARG A CA 1
ATOM 1424 C C . ARG A 1 177 ? 11.284 -10.111 -11.196 1.00 92.94 177 ARG A C 1
ATOM 1426 O O . ARG A 1 177 ? 11.162 -10.466 -10.027 1.00 92.94 177 ARG A O 1
ATOM 1433 N N . LEU A 1 178 ? 10.911 -8.908 -11.631 1.00 93.94 178 LEU A N 1
ATOM 1434 C CA . LEU A 1 178 ? 10.273 -7.911 -10.777 1.00 93.94 178 LEU A CA 1
ATOM 1435 C C . LEU A 1 178 ? 8.938 -8.430 -10.235 1.00 93.94 178 LEU A C 1
ATOM 1437 O O . LEU A 1 178 ? 8.708 -8.384 -9.027 1.00 93.94 178 LEU A O 1
ATOM 1441 N N . ASP A 1 179 ? 8.089 -8.949 -11.120 1.00 92.38 179 ASP A N 1
ATOM 1442 C CA . ASP A 1 179 ? 6.776 -9.478 -10.768 1.00 92.38 179 ASP A CA 1
ATOM 1443 C C . ASP A 1 179 ? 6.892 -10.643 -9.783 1.00 92.38 179 ASP A C 1
ATOM 1445 O O . ASP A 1 179 ? 6.158 -10.663 -8.801 1.00 92.38 179 ASP A O 1
ATOM 1449 N N . ALA A 1 180 ? 7.857 -11.552 -9.966 1.00 91.88 180 ALA A N 1
ATOM 1450 C CA . ALA A 1 180 ? 8.094 -12.660 -9.039 1.00 91.88 180 ALA A CA 1
ATOM 1451 C C . ALA A 1 180 ? 8.364 -12.171 -7.604 1.00 91.88 180 ALA A C 1
ATOM 1453 O O . ALA A 1 180 ? 7.728 -12.635 -6.660 1.00 91.88 180 ALA A O 1
ATOM 1454 N N . VAL A 1 181 ? 9.232 -11.167 -7.432 1.00 94.25 181 VAL A N 1
ATOM 1455 C CA . VAL A 1 181 ? 9.554 -10.606 -6.105 1.00 94.25 181 VAL A CA 1
ATOM 1456 C C . VAL A 1 181 ? 8.327 -9.976 -5.441 1.00 94.25 181 VAL A C 1
ATOM 1458 O O . VAL A 1 181 ? 8.144 -10.082 -4.226 1.00 94.25 181 VAL A O 1
ATOM 1461 N N . TYR A 1 182 ? 7.491 -9.273 -6.206 1.00 92.38 182 TYR A N 1
ATOM 1462 C CA . TYR A 1 182 ? 6.274 -8.671 -5.663 1.00 92.38 182 TYR A CA 1
ATOM 1463 C C . TYR A 1 182 ? 5.191 -9.706 -5.381 1.00 92.38 182 TYR A C 1
ATOM 1465 O O . TYR A 1 182 ? 4.517 -9.595 -4.356 1.00 92.38 182 TYR A O 1
ATOM 1473 N N . TYR A 1 183 ? 5.076 -10.725 -6.227 1.00 91.00 183 TYR A N 1
ATOM 1474 C CA . TYR A 1 183 ? 4.169 -11.844 -6.033 1.00 91.00 183 TYR A CA 1
ATOM 1475 C C . TYR A 1 183 ? 4.494 -12.601 -4.744 1.00 91.00 183 TYR A C 1
ATOM 1477 O O . TYR A 1 183 ? 3.618 -12.732 -3.897 1.00 91.00 183 TYR A O 1
ATOM 1485 N N . GLU A 1 184 ? 5.758 -12.972 -4.514 1.00 92.75 184 GLU A N 1
ATOM 1486 C CA . GLU A 1 184 ? 6.201 -13.619 -3.266 1.00 92.75 184 GLU A CA 1
ATOM 1487 C C . GLU A 1 184 ? 5.867 -12.772 -2.026 1.00 92.75 184 GLU A C 1
ATOM 1489 O O . GLU A 1 184 ? 5.420 -13.275 -0.994 1.00 92.75 184 GLU A O 1
ATOM 1494 N N . ARG A 1 185 ? 6.048 -11.447 -2.112 1.00 93.19 185 ARG A N 1
ATOM 1495 C CA . ARG A 1 185 ? 5.707 -10.527 -1.013 1.00 93.19 185 ARG A CA 1
ATOM 1496 C C . ARG A 1 185 ? 4.206 -10.447 -0.762 1.00 93.19 185 ARG A C 1
ATOM 1498 O O . ARG A 1 185 ? 3.802 -10.316 0.396 1.00 93.19 185 ARG A O 1
ATOM 1505 N N . LEU A 1 186 ? 3.401 -10.456 -1.823 1.00 91.12 186 LEU A N 1
ATOM 1506 C CA . LEU A 1 186 ? 1.944 -10.457 -1.733 1.00 91.12 186 LEU A CA 1
ATOM 1507 C C . LEU A 1 186 ? 1.443 -11.776 -1.162 1.00 91.12 186 LEU A C 1
ATOM 1509 O O . LEU A 1 186 ? 0.638 -11.747 -0.239 1.00 91.12 186 LEU A O 1
ATOM 1513 N N . GLU A 1 187 ? 1.966 -12.901 -1.638 1.00 90.12 187 GLU A N 1
ATOM 1514 C CA . GLU A 1 187 ? 1.648 -14.234 -1.137 1.00 90.12 187 GLU A CA 1
ATOM 1515 C C . GLU A 1 187 ? 1.992 -14.357 0.351 1.00 90.12 187 GLU A C 1
ATOM 1517 O O . GLU A 1 187 ? 1.145 -14.756 1.144 1.00 90.12 187 GLU A O 1
ATOM 1522 N N . ALA A 1 188 ? 3.175 -13.902 0.775 1.00 92.19 188 ALA A N 1
ATOM 1523 C CA . ALA A 1 188 ? 3.550 -13.898 2.188 1.00 92.19 188 ALA A CA 1
ATOM 1524 C C . ALA A 1 188 ? 2.634 -13.003 3.047 1.00 92.19 188 ALA A C 1
ATOM 1526 O O . ALA A 1 188 ? 2.280 -13.360 4.172 1.00 92.19 188 ALA A O 1
ATOM 1527 N N . ALA A 1 189 ? 2.243 -11.827 2.542 1.00 89.62 189 ALA A N 1
ATOM 1528 C CA . ALA A 1 189 ? 1.327 -10.931 3.248 1.00 89.62 189 ALA A CA 1
ATOM 1529 C C . ALA A 1 189 ? -0.099 -11.503 3.323 1.00 89.62 189 ALA A C 1
ATOM 1531 O O . ALA A 1 189 ? -0.756 -11.360 4.355 1.00 89.62 189 ALA A O 1
ATOM 1532 N N . GLN A 1 190 ? -0.546 -12.167 2.258 1.00 87.62 190 GLN A N 1
ATOM 1533 C CA . GLN A 1 190 ? -1.836 -12.837 2.173 1.00 87.62 190 GLN A CA 1
ATOM 1534 C C . GLN A 1 190 ? -1.881 -14.062 3.090 1.00 87.62 190 GLN A C 1
ATOM 1536 O O . GLN A 1 190 ? -2.816 -14.187 3.871 1.00 87.62 190 GLN A O 1
ATOM 1541 N N . GLY A 1 191 ? -0.837 -14.893 3.095 1.00 89.44 191 GLY A N 1
ATOM 1542 C CA . GLY A 1 191 ? -0.701 -16.021 4.016 1.00 89.44 191 GLY A CA 1
ATOM 1543 C C . GLY A 1 191 ? -0.759 -15.571 5.475 1.00 89.44 191 GLY A C 1
ATOM 1544 O O . GLY A 1 191 ? -1.549 -16.099 6.251 1.00 89.44 191 GLY A O 1
ATOM 1545 N N . ALA A 1 192 ? -0.032 -14.507 5.834 1.00 91.06 192 ALA A N 1
ATOM 1546 C CA . ALA A 1 192 ? -0.116 -13.920 7.172 1.00 91.06 192 ALA A CA 1
ATOM 1547 C C . ALA A 1 192 ? -1.514 -13.355 7.497 1.00 91.06 192 ALA A C 1
ATOM 1549 O O . ALA A 1 192 ? -1.935 -13.372 8.653 1.00 91.06 192 ALA A O 1
ATOM 1550 N N . TYR A 1 193 ? -2.237 -12.826 6.505 1.00 89.12 193 TYR A N 1
ATOM 1551 C CA . TYR A 1 193 ? -3.619 -12.376 6.683 1.00 89.12 193 TYR A CA 1
ATOM 1552 C C . TYR A 1 193 ? -4.567 -13.553 6.916 1.00 89.12 193 TYR A C 1
ATOM 1554 O O . TYR A 1 193 ? -5.376 -13.505 7.841 1.00 89.12 193 TYR A O 1
ATOM 1562 N N . ASP A 1 194 ? -4.435 -14.618 6.131 1.00 86.31 194 ASP A N 1
ATOM 1563 C CA . ASP A 1 194 ? -5.247 -15.821 6.261 1.00 86.31 194 ASP A CA 1
ATOM 1564 C C . ASP A 1 194 ? -4.975 -16.552 7.580 1.00 86.31 194 ASP A C 1
ATOM 1566 O O . ASP A 1 194 ? -5.926 -16.977 8.226 1.00 86.31 194 ASP A O 1
ATOM 1570 N N . GLU A 1 195 ? -3.729 -16.601 8.060 1.00 90.38 195 GLU A N 1
ATOM 1571 C CA . GLU A 1 195 ? -3.390 -17.092 9.406 1.00 90.38 195 GLU A CA 1
ATOM 1572 C C . GLU A 1 195 ? -4.132 -16.323 10.505 1.00 90.38 195 GLU A C 1
ATOM 1574 O O . GLU A 1 195 ? -4.705 -16.913 11.424 1.00 90.38 195 GLU A O 1
ATOM 1579 N N . VAL A 1 196 ? -4.147 -14.990 10.412 1.00 87.00 196 VAL A N 1
ATOM 1580 C CA . VAL A 1 196 ? -4.845 -14.144 11.385 1.00 87.00 196 VAL A CA 1
ATOM 1581 C C . VAL A 1 196 ? -6.356 -14.332 11.262 1.00 87.00 196 VAL A C 1
ATOM 1583 O O . VAL A 1 196 ? -7.022 -14.461 12.285 1.00 87.00 196 VAL A O 1
ATOM 1586 N N . ARG A 1 197 ? -6.898 -14.426 10.044 1.00 81.75 197 ARG A N 1
ATOM 1587 C CA . ARG A 1 197 ? -8.330 -14.633 9.787 1.00 81.75 197 ARG A CA 1
ATOM 1588 C C . ARG A 1 197 ? -8.825 -16.000 10.272 1.00 81.75 197 ARG A C 1
ATOM 1590 O O . ARG A 1 197 ? -9.918 -16.083 10.823 1.00 81.75 197 ARG A O 1
ATOM 1597 N N . LEU A 1 198 ? -8.035 -17.050 10.066 1.00 80.31 198 LEU A N 1
ATOM 1598 C CA . LEU A 1 198 ? -8.353 -18.426 10.454 1.00 80.31 198 LEU A CA 1
ATOM 1599 C C . LEU A 1 198 ? -8.065 -18.712 11.928 1.00 80.31 198 LEU A C 1
ATOM 1601 O O . LEU A 1 198 ? -8.510 -19.737 12.436 1.00 80.31 198 LEU A O 1
ATOM 1605 N N . SER A 1 199 ? -7.348 -17.831 12.633 1.00 78.81 199 SER A N 1
ATOM 1606 C CA . SER A 1 199 ? -7.256 -17.940 14.087 1.00 78.81 199 SER A CA 1
ATOM 1607 C C . SER A 1 199 ? -8.676 -17.893 14.681 1.00 78.81 199 SER A C 1
ATOM 1609 O O . SER A 1 199 ? -9.472 -17.030 14.317 1.00 78.81 199 SER A O 1
ATOM 1611 N N . ASN A 1 200 ? -9.053 -18.870 15.512 1.00 64.25 200 ASN A N 1
ATOM 1612 C CA . ASN A 1 200 ? -10.458 -19.075 15.891 1.00 64.25 200 ASN A CA 1
ATOM 1613 C C . ASN A 1 200 ? -11.083 -17.842 16.575 1.00 64.25 200 ASN A C 1
ATOM 1615 O O . ASN A 1 200 ? -10.539 -17.313 17.549 1.00 64.25 200 ASN A O 1
ATOM 1619 N N . GLU A 1 201 ? -12.266 -17.438 16.097 1.00 62.62 201 GLU A N 1
ATOM 1620 C CA . GLU A 1 201 ? -13.198 -16.525 16.783 1.00 62.62 201 GLU A CA 1
ATOM 1621 C C . GLU A 1 201 ? -14.367 -17.274 17.436 1.00 62.62 201 GLU A C 1
ATOM 1623 O O . GLU A 1 201 ? -15.298 -16.626 17.894 1.00 62.62 201 GLU A O 1
ATOM 1628 N N . ASP A 1 202 ? -14.320 -18.609 17.521 1.00 61.88 202 ASP A N 1
ATOM 1629 C CA . ASP A 1 202 ? -15.477 -19.490 17.789 1.00 61.88 202 ASP A CA 1
ATOM 1630 C C . ASP A 1 202 ? -16.305 -19.158 19.042 1.00 61.88 202 ASP A C 1
ATOM 1632 O O . ASP A 1 202 ? -17.423 -19.640 19.200 1.00 61.88 202 ASP A O 1
ATOM 1636 N N . ASN A 1 203 ? -15.779 -18.316 19.930 1.00 78.31 203 ASN A N 1
ATOM 1637 C CA . ASN A 1 203 ? -16.444 -17.901 21.152 1.00 78.31 203 ASN A CA 1
ATOM 1638 C C . ASN A 1 203 ? -17.065 -16.499 21.096 1.00 78.31 203 ASN A C 1
ATOM 1640 O O . ASN A 1 203 ? -17.640 -16.115 22.109 1.00 78.31 203 ASN A O 1
ATOM 1644 N N . TRP A 1 204 ? -16.941 -15.727 20.010 1.00 86.38 204 TRP A N 1
ATOM 1645 C CA . TRP A 1 204 ? -17.486 -14.367 19.885 1.00 86.38 204 TRP A CA 1
ATOM 1646 C C . TRP A 1 204 ? -18.696 -14.331 18.957 1.00 86.38 204 TRP A C 1
ATOM 1648 O O . TRP A 1 204 ? -18.673 -14.866 17.853 1.00 86.38 204 TRP A O 1
ATOM 1658 N N . THR A 1 205 ? -19.756 -13.659 19.389 1.00 87.38 205 THR A N 1
ATOM 1659 C CA . THR A 1 205 ? -20.921 -13.405 18.538 1.00 87.38 205 THR A CA 1
ATOM 1660 C C . THR A 1 205 ? -20.657 -12.226 17.600 1.00 87.38 205 THR A C 1
ATOM 1662 O O . THR A 1 205 ? -19.922 -11.294 17.937 1.00 87.38 205 THR A O 1
ATOM 1665 N N . GLU A 1 206 ? -21.304 -12.216 16.431 1.00 84.62 206 GLU A N 1
ATOM 1666 C CA . GLU A 1 206 ? -21.208 -11.089 15.490 1.00 84.62 206 GLU A CA 1
ATOM 1667 C C . GLU A 1 206 ? -21.577 -9.747 16.135 1.00 84.62 206 GLU A C 1
ATOM 1669 O O . GLU A 1 206 ? -20.989 -8.714 15.815 1.00 84.62 206 GLU A O 1
ATOM 1674 N N . GLU A 1 207 ? -22.534 -9.751 17.065 1.00 86.62 207 GLU A N 1
ATOM 1675 C CA . GLU A 1 207 ? -22.968 -8.544 17.760 1.00 86.62 207 GLU A CA 1
ATOM 1676 C C . GLU A 1 207 ? -21.883 -7.994 18.695 1.00 86.62 207 GLU A C 1
ATOM 1678 O O . GLU A 1 207 ? -21.587 -6.799 18.658 1.00 86.62 207 GLU A O 1
ATOM 1683 N N . GLU A 1 208 ? -21.212 -8.854 19.465 1.00 87.56 208 GLU A N 1
ATOM 1684 C CA . GLU A 1 208 ? -20.069 -8.447 20.293 1.00 87.56 208 GLU A CA 1
ATOM 1685 C C . GLU A 1 208 ? -18.937 -7.877 19.424 1.00 87.56 208 GLU A C 1
ATOM 1687 O O . GLU A 1 208 ? -18.353 -6.839 19.737 1.00 87.56 208 GLU A O 1
ATOM 1692 N N . LEU A 1 209 ? -18.664 -8.514 18.285 1.00 87.19 209 LEU A N 1
ATOM 1693 C CA . LEU A 1 209 ? -17.660 -8.074 17.319 1.00 87.19 209 LEU A CA 1
ATOM 1694 C C . LEU A 1 209 ? -17.999 -6.711 16.690 1.00 87.19 209 LEU A C 1
ATOM 1696 O O . LEU A 1 209 ? -17.102 -5.876 16.508 1.00 87.19 209 LEU A O 1
ATOM 1700 N N . ARG A 1 210 ? -19.281 -6.446 16.396 1.00 86.19 210 ARG A N 1
ATOM 1701 C CA . ARG A 1 210 ? -19.767 -5.130 15.944 1.00 86.19 210 ARG A CA 1
ATOM 1702 C C . ARG A 1 210 ? -19.584 -4.059 17.017 1.00 86.19 210 ARG A C 1
ATOM 1704 O O . ARG A 1 210 ? -19.094 -2.971 16.709 1.00 86.19 210 ARG A O 1
ATOM 1711 N N . GLN A 1 211 ? -19.912 -4.364 18.270 1.00 87.88 211 GLN A N 1
ATOM 1712 C CA . GLN A 1 211 ? -19.739 -3.434 19.390 1.00 87.88 211 GLN A CA 1
ATOM 1713 C C . GLN A 1 211 ? -18.262 -3.095 19.620 1.00 87.88 211 GLN A C 1
ATOM 1715 O O . GLN A 1 211 ? -17.907 -1.919 19.726 1.00 87.88 211 GLN A O 1
ATOM 1720 N N . ILE A 1 212 ? -17.386 -4.106 19.614 1.00 88.38 212 ILE A N 1
ATOM 1721 C CA . ILE A 1 212 ? -15.933 -3.918 19.719 1.00 88.38 212 ILE A CA 1
ATOM 1722 C C . ILE A 1 212 ? -15.430 -3.000 18.603 1.00 88.38 212 ILE A C 1
ATOM 1724 O O . ILE A 1 212 ? -14.689 -2.057 18.882 1.00 88.38 212 ILE A O 1
ATOM 1728 N N . HIS A 1 213 ? -15.862 -3.226 17.358 1.00 86.19 213 HIS A N 1
ATOM 1729 C CA . HIS A 1 213 ? -15.502 -2.363 16.234 1.00 86.19 213 HIS A CA 1
ATOM 1730 C C . HIS A 1 213 ? -15.901 -0.908 16.483 1.00 86.19 213 HIS A C 1
ATOM 1732 O O . HIS A 1 213 ? -15.044 -0.022 16.481 1.00 86.19 213 HIS A O 1
ATOM 1738 N N . TYR A 1 214 ? -17.190 -0.677 16.739 1.00 88.44 214 TYR A N 1
ATOM 1739 C CA . TYR A 1 214 ? -17.756 0.654 16.901 1.00 88.44 214 TYR A CA 1
ATOM 1740 C C . TYR A 1 214 ? -17.043 1.439 18.003 1.00 88.44 214 TYR A C 1
ATOM 1742 O O . TYR A 1 214 ? -16.526 2.530 17.758 1.00 88.44 214 TYR A O 1
ATOM 1750 N N . PHE A 1 215 ? -16.934 0.863 19.202 1.00 87.25 215 PHE A N 1
ATOM 1751 C CA . PHE A 1 215 ? -16.306 1.563 20.316 1.00 87.25 215 PHE A CA 1
ATOM 1752 C C . PHE A 1 215 ? -14.802 1.735 20.112 1.00 87.25 215 PHE A C 1
ATOM 1754 O O . PHE A 1 215 ? -14.276 2.791 20.454 1.00 87.25 215 PHE A O 1
ATOM 1761 N N . SER A 1 216 ? -14.103 0.782 19.486 1.00 86.31 216 SER A N 1
ATOM 1762 C CA . SER A 1 216 ? -12.682 0.973 19.170 1.00 86.31 216 SER A CA 1
ATOM 1763 C C . SER A 1 216 ? -12.438 2.204 18.287 1.00 86.31 216 SER A C 1
ATOM 1765 O O . SER A 1 216 ? -11.467 2.927 18.506 1.00 86.31 216 SER A O 1
ATOM 1767 N N . GLU A 1 217 ? -13.339 2.499 17.346 1.00 86.25 217 GLU A N 1
ATOM 1768 C CA . GLU A 1 217 ? -13.252 3.685 16.490 1.00 86.25 217 GLU A CA 1
ATOM 1769 C C . GLU A 1 217 ? -13.653 4.971 17.226 1.00 86.25 217 GLU A C 1
ATOM 1771 O O . GLU A 1 217 ? -12.997 5.999 17.056 1.00 86.25 217 GLU A O 1
ATOM 1776 N N . VAL A 1 218 ? -14.661 4.922 18.104 1.00 85.69 218 VAL A N 1
ATOM 1777 C CA . VAL A 1 218 ? -15.030 6.064 18.963 1.00 85.69 218 VAL A CA 1
ATOM 1778 C C . VAL A 1 218 ? -13.850 6.475 19.846 1.00 85.69 218 VAL A C 1
ATOM 1780 O O . VAL A 1 218 ? -13.444 7.634 19.837 1.00 85.69 218 VAL A O 1
ATOM 1783 N N . PHE A 1 219 ? -13.224 5.523 20.543 1.00 83.94 219 PHE A N 1
ATOM 1784 C CA . PHE A 1 219 ?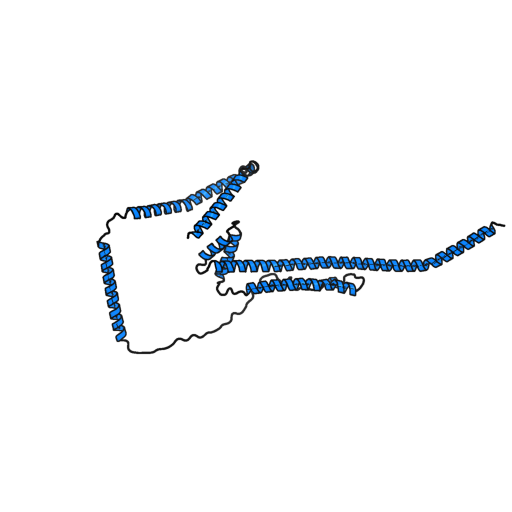 -12.081 5.806 21.417 1.00 83.94 219 PHE A CA 1
ATOM 1785 C C . PHE A 1 219 ? -10.810 6.204 20.649 1.00 83.94 219 PHE A C 1
ATOM 1787 O O . PHE A 1 219 ? -9.975 6.920 21.197 1.00 83.94 219 PHE A O 1
ATOM 1794 N N . LYS A 1 220 ? -10.644 5.799 19.380 1.00 80.06 220 LYS A N 1
ATOM 1795 C CA . LYS A 1 220 ? -9.517 6.250 18.541 1.00 80.06 220 LYS A CA 1
ATOM 1796 C C . LYS A 1 220 ? -9.562 7.742 18.220 1.00 80.06 220 LYS A C 1
ATOM 1798 O O . LYS A 1 220 ? -8.491 8.328 18.070 1.00 80.06 220 LYS A O 1
ATOM 1803 N N . LYS A 1 221 ? -10.757 8.335 18.108 1.00 76.06 221 LYS A N 1
ATOM 1804 C CA . LYS A 1 221 ? -10.947 9.760 17.782 1.00 76.06 221 LYS A CA 1
ATOM 1805 C C . LYS A 1 221 ? -10.554 10.703 18.921 1.00 76.06 221 LYS A C 1
ATOM 1807 O O . LYS A 1 221 ? -10.344 11.884 18.671 1.00 76.06 221 LYS A O 1
ATOM 1812 N N . HIS A 1 222 ? -10.438 10.198 20.146 1.00 72.56 222 HIS A N 1
ATOM 1813 C CA . HIS A 1 222 ? -10.042 10.991 21.304 1.00 72.56 222 HIS A CA 1
ATOM 1814 C C . HIS A 1 222 ? -8.521 10.920 21.525 1.00 72.56 222 HIS A C 1
ATOM 1816 O O . HIS A 1 222 ? -7.927 9.839 21.504 1.00 72.56 222 HIS A O 1
ATOM 1822 N N . SER A 1 223 ? -7.892 12.076 21.751 1.00 58.38 223 SER A N 1
ATOM 1823 C CA . SER A 1 223 ? -6.433 12.253 21.851 1.00 58.38 223 SER A CA 1
ATOM 1824 C C . SER A 1 223 ? -5.811 11.791 23.179 1.00 58.38 223 SER A C 1
ATOM 1826 O O . SER A 1 223 ? -4.705 12.210 23.506 1.00 58.38 223 SER A O 1
ATOM 1828 N N . SER A 1 224 ? -6.474 10.932 23.961 1.00 73.44 224 SER A N 1
ATOM 1829 C CA . SER A 1 224 ? -5.942 10.531 25.268 1.00 73.44 224 SER A CA 1
ATOM 1830 C C . SER A 1 224 ? -4.853 9.460 25.171 1.00 73.44 224 SER A C 1
ATOM 1832 O O . SER A 1 224 ? -4.956 8.469 24.437 1.00 73.44 224 SER A O 1
ATOM 1834 N N . THR A 1 225 ? -3.813 9.611 25.990 1.00 73.56 225 THR A N 1
ATOM 1835 C CA . THR A 1 225 ? -2.709 8.647 26.147 1.00 73.56 225 THR A CA 1
ATOM 1836 C C . THR A 1 225 ? -3.186 7.287 26.671 1.00 73.56 225 THR A C 1
ATOM 1838 O O . THR A 1 225 ? -2.585 6.259 26.357 1.00 73.56 225 THR A O 1
ATOM 1841 N N . ASN A 1 226 ? -4.316 7.243 27.386 1.00 80.19 226 ASN A N 1
ATOM 1842 C CA . ASN A 1 226 ? -4.913 6.021 27.935 1.00 80.19 226 ASN A CA 1
ATOM 1843 C C . ASN A 1 226 ? -6.068 5.436 27.103 1.00 80.19 226 ASN A C 1
ATOM 1845 O O . ASN A 1 226 ? -6.705 4.473 27.544 1.00 80.19 226 ASN A O 1
ATOM 1849 N N . ARG A 1 227 ? -6.332 5.944 25.890 1.00 83.62 227 ARG A N 1
ATOM 1850 C CA . ARG A 1 227 ? -7.500 5.567 25.064 1.00 83.62 227 ARG A CA 1
ATOM 1851 C C . ARG A 1 227 ? -7.738 4.063 24.930 1.00 83.62 227 ARG A C 1
ATOM 1853 O O . ARG A 1 227 ? -8.868 3.598 25.026 1.00 83.62 227 ARG A O 1
ATOM 1860 N N . ARG A 1 228 ? -6.669 3.280 24.751 1.00 84.62 228 ARG A N 1
ATOM 1861 C CA . ARG A 1 228 ? -6.760 1.825 24.575 1.00 84.62 228 ARG A CA 1
ATOM 1862 C C . ARG A 1 228 ? -7.203 1.136 25.862 1.00 84.62 228 ARG A C 1
ATOM 1864 O O . ARG A 1 228 ? -8.090 0.290 25.821 1.00 84.62 228 ARG A O 1
ATOM 1871 N N . LYS A 1 229 ? -6.630 1.533 27.001 1.00 86.69 229 LYS A N 1
ATOM 1872 C CA . LYS A 1 229 ? -7.018 1.011 28.317 1.00 86.69 229 LYS A CA 1
ATOM 1873 C C . LYS A 1 229 ? -8.472 1.368 28.625 1.00 86.69 229 LYS A C 1
ATOM 1875 O O . LYS A 1 229 ? -9.225 0.500 29.049 1.00 86.69 229 LYS A O 1
ATOM 1880 N N . LEU A 1 230 ? -8.883 2.608 28.352 1.00 86.00 230 LEU A N 1
ATOM 1881 C CA . LEU A 1 230 ? -10.265 3.063 28.537 1.00 86.00 230 LEU A CA 1
ATOM 1882 C C . LEU A 1 230 ? -11.251 2.295 27.648 1.00 86.00 230 LEU A C 1
ATOM 1884 O O . LEU A 1 230 ? -12.287 1.856 28.136 1.00 86.00 230 LEU A O 1
ATOM 1888 N N . CYS A 1 231 ? -10.899 2.063 26.381 1.00 88.44 231 CYS A N 1
ATOM 1889 C CA . CYS A 1 231 ? -11.699 1.267 25.455 1.00 88.44 231 CYS A CA 1
ATOM 1890 C C . CYS A 1 231 ? -11.888 -0.172 25.955 1.00 88.44 231 CYS A C 1
ATOM 1892 O O . CYS A 1 231 ? -13.017 -0.652 26.009 1.00 88.44 231 CYS A O 1
ATOM 1894 N N . ILE A 1 232 ? -10.812 -0.838 26.394 1.00 89.81 232 ILE A N 1
ATOM 1895 C CA . ILE A 1 232 ? -10.884 -2.199 26.951 1.00 89.81 232 ILE A CA 1
ATOM 1896 C C . ILE A 1 232 ? -11.775 -2.222 28.196 1.00 89.81 232 ILE A C 1
ATOM 1898 O O . ILE A 1 232 ? -12.651 -3.076 28.306 1.00 89.81 232 ILE A O 1
ATOM 1902 N N . LEU A 1 233 ? -11.586 -1.274 29.119 1.00 86.81 233 LEU A N 1
ATOM 1903 C CA . LEU A 1 233 ? -12.390 -1.186 30.338 1.00 86.81 233 LEU A CA 1
ATOM 1904 C C . LEU A 1 233 ? -13.874 -0.974 30.026 1.00 86.81 233 LEU A C 1
ATOM 1906 O O . LEU A 1 233 ? -14.721 -1.635 30.619 1.00 86.81 233 LEU A O 1
ATOM 1910 N N . PHE A 1 234 ? -14.182 -0.087 29.083 1.00 88.81 234 PHE A N 1
ATOM 1911 C CA . PHE A 1 234 ? -15.547 0.185 28.651 1.00 88.81 234 PHE A CA 1
ATOM 1912 C C . PHE A 1 234 ? -16.189 -1.037 27.984 1.00 88.81 234 PHE A C 1
ATOM 1914 O O . PHE A 1 234 ? -17.304 -1.420 28.332 1.00 88.81 234 PHE A O 1
ATOM 1921 N N . LEU A 1 235 ? -15.459 -1.707 27.092 1.00 89.25 235 LEU A N 1
ATOM 1922 C CA . LEU A 1 235 ? -15.920 -2.934 26.452 1.00 89.25 235 LEU A CA 1
ATOM 1923 C C . LEU A 1 235 ? -16.169 -4.051 27.470 1.00 89.25 235 LEU A C 1
ATOM 1925 O O . LEU A 1 235 ? -17.164 -4.746 27.340 1.00 89.25 235 LEU A O 1
ATOM 1929 N N . CYS A 1 236 ? -15.362 -4.177 28.528 1.00 89.19 236 CYS A N 1
ATOM 1930 C CA . CYS A 1 236 ? -15.611 -5.149 29.604 1.00 89.19 236 CYS A CA 1
ATOM 1931 C C . CYS A 1 236 ? -16.860 -4.831 30.446 1.00 89.19 236 CYS A C 1
ATOM 1933 O O . CYS A 1 236 ? -17.418 -5.726 31.074 1.00 89.19 236 CYS A O 1
ATOM 1935 N N . LEU A 1 237 ? -17.303 -3.568 30.499 1.00 86.38 237 LEU A N 1
ATOM 1936 C CA . LEU A 1 237 ? -18.546 -3.197 31.189 1.00 86.38 237 LEU A CA 1
ATOM 1937 C C . LEU A 1 237 ? -19.785 -3.577 30.371 1.00 86.38 237 LEU A C 1
ATOM 1939 O O . LEU A 1 237 ? -20.802 -3.969 30.945 1.00 86.38 237 LEU A O 1
ATOM 1943 N N . ILE A 1 238 ? -19.697 -3.451 29.045 1.00 87.62 238 ILE A N 1
ATOM 1944 C CA . ILE A 1 238 ? -20.767 -3.832 28.115 1.00 87.62 238 ILE A CA 1
ATOM 1945 C C . ILE A 1 238 ? -20.813 -5.356 27.959 1.00 87.62 238 ILE A C 1
ATOM 1947 O O . ILE A 1 238 ? -21.877 -5.963 28.055 1.00 87.62 238 ILE A O 1
ATOM 1951 N N . LEU A 1 239 ? -19.646 -5.972 27.783 1.00 86.50 239 LEU A N 1
ATOM 1952 C CA . LEU A 1 239 ? -19.452 -7.396 27.541 1.00 86.50 239 LEU A CA 1
ATOM 1953 C C . LEU A 1 239 ? -19.163 -8.109 28.865 1.00 86.50 239 LEU A C 1
ATOM 1955 O O . LEU A 1 239 ? -18.031 -8.496 29.152 1.00 86.50 239 LEU A O 1
ATOM 1959 N N . LYS A 1 240 ? -20.206 -8.236 29.692 1.00 77.69 240 LYS A N 1
ATOM 1960 C CA . LYS A 1 240 ? -20.112 -8.661 31.103 1.00 77.69 240 LYS A CA 1
ATOM 1961 C C . LYS A 1 240 ? -19.455 -10.029 31.320 1.00 77.69 240 LYS A C 1
ATOM 1963 O O . LYS A 1 240 ? -18.863 -10.241 32.374 1.00 77.69 240 LYS A O 1
ATOM 1968 N N . ASP A 1 241 ? -19.523 -10.917 30.332 1.00 83.69 241 ASP A N 1
ATOM 1969 C CA . ASP A 1 241 ? -18.989 -12.282 30.415 1.00 83.69 241 ASP A CA 1
ATOM 1970 C C . ASP A 1 241 ? -17.551 -12.412 29.882 1.00 83.69 241 ASP A C 1
ATOM 1972 O O . ASP A 1 241 ? -17.000 -13.513 29.828 1.00 83.69 241 ASP A O 1
ATOM 1976 N N . ARG A 1 242 ? -16.916 -11.301 29.481 1.00 85.56 242 ARG A N 1
ATOM 1977 C CA . ARG A 1 242 ? -15.608 -11.304 28.812 1.00 85.56 242 ARG A CA 1
ATOM 1978 C C . ARG A 1 242 ? -14.511 -10.743 29.692 1.00 85.56 242 ARG A C 1
ATOM 1980 O O . ARG A 1 242 ? -14.667 -9.735 30.381 1.00 85.56 242 ARG A O 1
ATOM 1987 N N . LYS A 1 243 ? -13.343 -11.380 29.634 1.00 88.69 243 LYS A N 1
ATOM 1988 C CA . LYS A 1 243 ? -12.166 -10.907 30.369 1.00 88.69 243 LYS A CA 1
ATOM 1989 C C . LYS A 1 243 ? -11.477 -9.769 29.606 1.00 88.69 243 LYS A C 1
ATOM 1991 O O . LYS A 1 243 ? -11.403 -9.819 28.377 1.00 88.69 243 LYS A O 1
ATOM 1996 N N . PRO A 1 244 ? -10.837 -8.810 30.303 1.00 87.69 244 PRO A N 1
ATOM 1997 C CA . PRO A 1 244 ? -10.040 -7.767 29.653 1.00 87.69 244 PRO A CA 1
ATOM 1998 C C . PRO A 1 244 ? -8.977 -8.309 28.690 1.00 87.69 244 PRO A C 1
ATOM 2000 O O . PRO A 1 244 ? -8.782 -7.755 27.613 1.00 87.69 244 PRO A O 1
ATOM 2003 N N . SER A 1 245 ? -8.344 -9.434 29.034 1.00 89.31 245 SER A N 1
ATOM 2004 C CA . SER A 1 245 ? -7.338 -10.096 28.194 1.00 89.31 245 SER A CA 1
ATOM 2005 C C . SER A 1 245 ? -7.911 -10.770 26.942 1.00 89.31 245 SER A C 1
ATOM 2007 O O . SER A 1 245 ? -7.169 -11.073 26.011 1.00 89.31 245 SER A O 1
ATOM 2009 N N . GLU A 1 246 ? -9.210 -11.062 26.907 1.00 89.00 246 GLU A N 1
ATOM 2010 C CA . GLU A 1 246 ? -9.898 -11.577 25.718 1.00 89.00 246 GLU A CA 1
ATOM 2011 C C . GLU A 1 246 ? -10.232 -10.428 24.769 1.00 89.00 246 GLU A C 1
ATOM 2013 O O . GLU A 1 246 ? -9.909 -10.504 23.586 1.00 89.00 246 GLU A O 1
ATOM 2018 N N . VAL A 1 247 ? -10.784 -9.335 25.304 1.00 89.06 247 VAL A N 1
ATOM 2019 C CA . VAL A 1 247 ? -11.072 -8.109 24.544 1.00 89.06 247 VAL A CA 1
ATOM 2020 C C . VAL A 1 247 ? -9.793 -7.531 23.936 1.00 89.06 247 VAL A C 1
ATOM 2022 O O . VAL A 1 247 ? -9.771 -7.169 22.761 1.00 89.06 247 VAL A O 1
ATOM 2025 N N . GLU A 1 248 ? -8.705 -7.484 24.707 1.00 89.94 248 GLU A N 1
ATOM 2026 C CA . GLU A 1 248 ? -7.410 -7.009 24.222 1.00 89.94 248 GLU A CA 1
ATOM 2027 C C . GLU A 1 248 ? -6.890 -7.841 23.041 1.00 89.94 248 GLU A C 1
ATOM 2029 O O . GLU A 1 248 ? -6.489 -7.273 22.026 1.00 89.94 248 GLU A O 1
ATOM 2034 N N . ARG A 1 249 ? -6.985 -9.175 23.121 1.00 89.00 249 ARG A N 1
ATOM 2035 C CA . ARG A 1 249 ? -6.591 -10.070 22.021 1.00 89.00 249 ARG A CA 1
ATOM 2036 C C . ARG A 1 249 ? -7.389 -9.815 20.743 1.00 89.00 249 ARG A C 1
ATOM 2038 O O . ARG A 1 249 ? -6.799 -9.805 19.665 1.00 89.00 249 ARG A O 1
ATOM 2045 N N . VAL A 1 250 ? -8.699 -9.577 20.844 1.00 89.38 250 VAL A N 1
ATOM 2046 C CA . VAL A 1 250 ? -9.538 -9.248 19.674 1.00 89.38 250 VAL A CA 1
ATOM 2047 C C . VAL A 1 250 ? -9.137 -7.906 19.067 1.00 89.38 250 VAL A C 1
ATOM 2049 O O . VAL A 1 250 ? -9.026 -7.787 17.846 1.00 89.38 250 VAL A O 1
ATOM 2052 N N . LEU A 1 251 ? -8.878 -6.894 19.899 1.00 88.81 251 LEU A N 1
ATOM 2053 C CA . LEU A 1 251 ? -8.427 -5.583 19.427 1.00 88.81 251 LEU A CA 1
ATOM 2054 C C . LEU A 1 251 ? -7.062 -5.664 18.730 1.00 88.81 251 LEU A C 1
ATOM 2056 O O . LEU A 1 251 ? -6.886 -5.056 17.673 1.00 88.81 251 LEU A O 1
ATOM 2060 N N . ASP A 1 252 ? -6.116 -6.427 19.281 1.00 89.62 252 ASP A N 1
ATOM 2061 C CA . ASP A 1 252 ? -4.797 -6.636 18.676 1.00 89.62 252 ASP A CA 1
ATOM 2062 C C . ASP A 1 252 ? -4.869 -7.376 17.356 1.00 89.62 252 ASP A C 1
ATOM 2064 O O . ASP A 1 252 ? -4.235 -6.976 16.378 1.00 89.62 252 ASP A O 1
ATOM 2068 N N . ARG A 1 253 ? -5.685 -8.426 17.305 1.00 87.31 253 ARG A N 1
ATOM 2069 C CA . ARG A 1 253 ? -5.938 -9.163 16.077 1.00 87.31 253 ARG A CA 1
ATOM 2070 C C . ARG A 1 253 ? -6.514 -8.250 15.001 1.00 87.31 253 ARG A C 1
ATOM 2072 O O . ARG A 1 253 ? -5.953 -8.182 13.916 1.00 87.31 253 ARG A O 1
ATOM 2079 N N . ARG A 1 254 ? -7.575 -7.496 15.298 1.00 85.38 254 ARG A N 1
ATOM 2080 C CA . ARG A 1 254 ? -8.198 -6.573 14.332 1.00 85.38 254 ARG A CA 1
ATOM 2081 C C . ARG A 1 254 ? -7.246 -5.483 13.865 1.00 85.38 254 ARG A C 1
ATOM 2083 O O . ARG A 1 254 ? -7.242 -5.116 12.691 1.00 85.38 254 ARG A O 1
ATOM 2090 N N . LEU A 1 255 ? -6.421 -4.961 14.772 1.00 87.75 255 LEU A N 1
ATOM 2091 C CA . LEU A 1 255 ? -5.363 -4.027 14.406 1.00 87.75 255 LEU A CA 1
ATOM 2092 C C . LEU A 1 255 ? -4.379 -4.681 13.430 1.00 87.75 255 LEU A C 1
ATOM 2094 O O . LEU A 1 255 ? -4.033 -4.067 12.422 1.00 87.75 255 LEU A O 1
ATOM 2098 N N . ARG A 1 256 ? -3.974 -5.925 13.695 1.00 90.44 256 ARG A N 1
ATOM 2099 C CA . ARG A 1 256 ? -3.084 -6.696 12.824 1.00 90.44 256 ARG A CA 1
ATOM 2100 C C . ARG A 1 256 ? -3.720 -7.003 11.468 1.00 90.44 256 ARG A C 1
ATOM 2102 O O . ARG A 1 256 ? -3.056 -6.834 10.453 1.00 90.44 256 ARG A O 1
ATOM 2109 N N . GLU A 1 257 ? -4.999 -7.370 11.422 1.00 88.81 257 GLU A N 1
ATOM 2110 C CA . GLU A 1 257 ? -5.753 -7.559 10.174 1.00 88.81 257 GLU A CA 1
ATOM 2111 C C . GLU A 1 257 ? -5.769 -6.280 9.338 1.00 88.81 257 GLU A C 1
ATOM 2113 O O . GLU A 1 257 ? -5.468 -6.319 8.146 1.00 88.81 257 GLU A O 1
ATOM 2118 N N . LYS A 1 258 ? -6.062 -5.134 9.966 1.00 87.88 258 LYS A N 1
ATOM 2119 C CA . LYS A 1 258 ? -6.019 -3.831 9.297 1.00 87.88 258 LYS A CA 1
ATOM 2120 C C . LYS A 1 258 ? -4.621 -3.536 8.749 1.00 87.88 258 LYS A C 1
ATOM 2122 O O . LYS A 1 258 ? -4.489 -3.203 7.579 1.00 87.88 258 LYS A O 1
ATOM 2127 N N . GLN A 1 259 ? -3.581 -3.717 9.563 1.00 90.75 259 GLN A N 1
ATOM 2128 C CA . GLN A 1 259 ? -2.192 -3.509 9.145 1.00 90.75 259 GLN A CA 1
ATOM 2129 C C . GLN A 1 259 ? -1.787 -4.4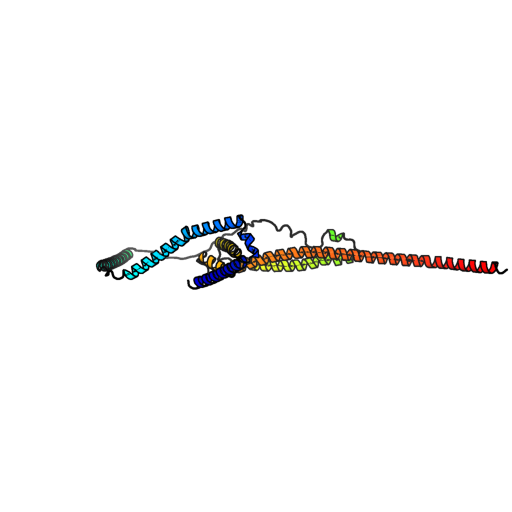12 7.973 1.00 90.75 259 GLN A C 1
ATOM 2131 O O . GLN A 1 259 ? -1.053 -3.973 7.092 1.00 90.75 259 GLN A O 1
ATOM 2136 N N . LEU A 1 260 ? -2.253 -5.663 7.945 1.00 90.06 260 LEU A N 1
ATOM 2137 C CA . LEU A 1 260 ? -1.978 -6.598 6.854 1.00 90.06 260 LEU A CA 1
ATOM 2138 C C . LEU A 1 260 ? -2.711 -6.202 5.568 1.00 90.06 260 LEU A C 1
ATOM 2140 O O . LEU A 1 260 ? -2.085 -6.196 4.510 1.00 90.06 260 LEU A O 1
ATOM 2144 N N . LYS A 1 261 ? -3.977 -5.772 5.653 1.00 87.62 261 LYS A N 1
ATOM 2145 C CA . LYS A 1 261 ? -4.706 -5.203 4.504 1.00 87.62 261 LYS A CA 1
ATOM 2146 C C . LYS A 1 261 ? -4.008 -3.957 3.951 1.00 87.62 261 LYS A C 1
ATOM 2148 O O . LYS A 1 261 ? -3.738 -3.881 2.753 1.00 87.62 261 LYS A O 1
ATOM 2153 N N . ASP A 1 262 ? -3.639 -3.023 4.828 1.00 88.94 262 ASP A N 1
ATOM 2154 C CA . ASP A 1 262 ? -2.915 -1.801 4.458 1.00 88.94 262 ASP A CA 1
ATOM 2155 C C . ASP A 1 262 ? -1.552 -2.135 3.821 1.00 88.94 262 ASP A C 1
ATOM 2157 O O . ASP A 1 262 ? -1.122 -1.498 2.852 1.00 88.94 262 ASP A O 1
ATOM 2161 N N . ARG A 1 263 ? -0.874 -3.177 4.320 1.00 90.31 263 ARG A N 1
ATOM 2162 C CA . ARG A 1 263 ? 0.387 -3.678 3.763 1.00 90.31 263 ARG A CA 1
ATOM 2163 C C . ARG A 1 263 ? 0.204 -4.264 2.365 1.00 90.31 263 ARG A C 1
ATOM 2165 O O . ARG A 1 263 ? 1.001 -3.924 1.496 1.00 90.31 263 ARG A O 1
ATOM 2172 N N . VAL A 1 264 ? -0.817 -5.089 2.124 1.00 88.69 264 VAL A N 1
ATOM 2173 C CA . VAL A 1 264 ? -1.122 -5.628 0.783 1.00 88.69 264 VAL A CA 1
ATOM 2174 C C . VAL A 1 264 ? -1.358 -4.487 -0.205 1.00 88.69 264 VAL A C 1
ATOM 2176 O O . VAL A 1 264 ? -0.730 -4.452 -1.264 1.00 88.69 264 VAL A O 1
ATOM 2179 N N . TYR A 1 265 ? -2.175 -3.500 0.170 1.00 88.06 265 TYR A N 1
ATOM 2180 C CA . TYR A 1 265 ? -2.416 -2.314 -0.655 1.00 88.06 265 TYR A CA 1
ATOM 2181 C C . TYR A 1 265 ? -1.123 -1.536 -0.951 1.00 88.06 265 TYR A C 1
ATOM 2183 O O . TYR A 1 265 ? -0.856 -1.151 -2.091 1.00 88.06 265 TYR A O 1
ATOM 2191 N N . THR A 1 266 ? -0.273 -1.355 0.061 1.00 91.25 266 THR A N 1
ATOM 2192 C CA . THR A 1 266 ? 1.024 -0.680 -0.085 1.00 91.25 266 THR A CA 1
ATOM 2193 C C . THR A 1 266 ? 1.960 -1.441 -1.026 1.00 91.25 266 THR A C 1
ATOM 2195 O O . THR A 1 266 ? 2.591 -0.825 -1.888 1.00 91.25 266 THR A O 1
ATOM 2198 N N . ILE A 1 267 ? 2.029 -2.773 -0.906 1.00 89.25 267 ILE A N 1
ATOM 2199 C CA . ILE A 1 267 ? 2.829 -3.626 -1.791 1.00 89.25 267 ILE A CA 1
ATOM 2200 C C . ILE A 1 267 ? 2.331 -3.482 -3.232 1.00 89.25 267 ILE A C 1
ATOM 2202 O O . ILE A 1 267 ? 3.142 -3.165 -4.101 1.00 89.25 267 ILE A O 1
ATOM 2206 N N . ARG A 1 268 ? 1.017 -3.599 -3.476 1.00 87.25 268 ARG A N 1
ATOM 2207 C CA . ARG A 1 268 ? 0.411 -3.416 -4.809 1.00 87.25 268 ARG A CA 1
ATOM 2208 C C . ARG A 1 268 ? 0.764 -2.057 -5.420 1.00 87.25 268 ARG A C 1
ATOM 2210 O O . ARG A 1 268 ? 1.275 -1.994 -6.532 1.00 87.25 268 ARG A O 1
ATOM 2217 N N . ARG A 1 269 ? 0.594 -0.963 -4.672 1.00 88.50 269 ARG A N 1
ATOM 2218 C CA . ARG A 1 269 ? 0.944 0.383 -5.159 1.00 88.50 269 ARG A CA 1
ATOM 2219 C C . ARG A 1 269 ? 2.432 0.516 -5.489 1.00 88.50 269 ARG A C 1
ATOM 2221 O O . ARG A 1 269 ? 2.797 1.157 -6.471 1.00 88.50 269 ARG A O 1
ATOM 2228 N N . SER A 1 270 ? 3.294 -0.071 -4.661 1.00 92.62 270 SER A N 1
ATOM 2229 C CA . SER A 1 270 ? 4.737 -0.055 -4.904 1.00 92.62 270 SER A CA 1
ATOM 2230 C C . SER A 1 270 ? 5.145 -0.909 -6.107 1.00 92.62 270 SER A C 1
ATOM 2232 O O . SER A 1 270 ? 6.097 -0.551 -6.790 1.00 92.62 270 SER A O 1
ATOM 2234 N N . TRP A 1 271 ? 4.413 -1.990 -6.388 1.00 92.88 271 TRP A N 1
ATOM 2235 C CA . TRP A 1 271 ? 4.633 -2.854 -7.544 1.00 92.88 271 TRP A CA 1
ATOM 2236 C C . TRP A 1 271 ? 4.316 -2.135 -8.853 1.00 92.88 271 TRP A C 1
ATOM 2238 O O . TRP A 1 271 ? 5.172 -2.099 -9.734 1.00 92.88 271 TRP A O 1
ATOM 2248 N N . ILE A 1 272 ? 3.154 -1.477 -8.937 1.00 89.31 272 ILE A N 1
ATOM 2249 C CA . ILE A 1 272 ? 2.761 -0.666 -10.103 1.00 89.31 272 ILE A CA 1
ATOM 2250 C C . ILE A 1 272 ? 3.838 0.383 -10.393 1.00 89.31 272 ILE A C 1
ATOM 2252 O O . ILE A 1 272 ? 4.398 0.427 -11.484 1.00 89.31 272 ILE A O 1
ATOM 2256 N N . LYS A 1 273 ? 4.232 1.150 -9.368 1.00 91.50 273 LYS A N 1
ATOM 2257 C CA . LYS A 1 273 ? 5.290 2.155 -9.515 1.00 91.50 273 LYS A CA 1
ATOM 2258 C C . LYS A 1 273 ? 6.615 1.546 -9.990 1.00 91.50 273 LYS A C 1
ATOM 2260 O O . LYS A 1 273 ? 7.282 2.117 -10.844 1.00 91.50 273 LYS A O 1
ATOM 2265 N N . ALA A 1 274 ? 7.014 0.399 -9.443 1.00 93.56 274 ALA A N 1
ATOM 2266 C CA . ALA A 1 274 ? 8.253 -0.256 -9.847 1.00 93.56 274 ALA A CA 1
ATOM 2267 C C . ALA A 1 274 ? 8.209 -0.750 -11.304 1.00 93.56 274 ALA A C 1
ATOM 2269 O O . ALA A 1 274 ? 9.235 -0.700 -11.986 1.00 93.56 274 ALA A O 1
ATOM 2270 N N . ARG A 1 275 ? 7.041 -1.195 -11.793 1.00 91.94 275 ARG A N 1
ATOM 2271 C CA . ARG A 1 275 ? 6.816 -1.552 -13.205 1.00 91.94 275 ARG A CA 1
ATOM 2272 C C . ARG A 1 275 ? 6.906 -0.326 -14.115 1.00 91.94 275 ARG A C 1
ATOM 2274 O O . ARG A 1 275 ? 7.561 -0.402 -15.157 1.00 91.94 275 ARG A O 1
ATOM 2281 N N . ASP A 1 276 ? 6.332 0.803 -13.710 1.00 90.81 276 ASP A N 1
ATOM 2282 C CA . ASP A 1 276 ? 6.447 2.072 -14.443 1.00 90.81 276 ASP A CA 1
ATOM 2283 C C . ASP A 1 276 ? 7.911 2.529 -14.525 1.00 90.81 276 ASP A C 1
ATOM 2285 O O . ASP A 1 276 ? 8.439 2.791 -15.610 1.00 90.81 276 ASP A O 1
ATOM 2289 N N . ASP A 1 277 ? 8.610 2.533 -13.387 1.00 95.25 277 ASP A N 1
ATOM 2290 C CA . ASP A 1 277 ? 10.024 2.905 -13.298 1.00 95.25 277 ASP A CA 1
ATOM 2291 C C . ASP A 1 277 ? 10.910 1.954 -14.130 1.00 95.25 277 ASP A C 1
ATOM 2293 O O . ASP A 1 277 ? 11.877 2.381 -14.770 1.00 95.25 277 ASP A O 1
ATOM 2297 N N . LEU A 1 278 ? 10.599 0.652 -14.154 1.00 95.00 278 LEU A N 1
ATOM 2298 C CA . LEU A 1 278 ? 11.284 -0.323 -15.005 1.00 95.00 278 LEU A CA 1
ATOM 2299 C C . LEU A 1 278 ? 11.030 -0.049 -16.491 1.00 95.00 278 LEU A C 1
ATOM 2301 O O . LEU A 1 278 ? 11.983 -0.045 -17.270 1.00 95.00 278 LEU A O 1
ATOM 2305 N N . SER A 1 279 ? 9.790 0.249 -16.877 1.00 93.69 279 SER A N 1
ATOM 2306 C CA . SER A 1 279 ? 9.431 0.598 -18.257 1.00 93.69 279 SER A CA 1
ATOM 2307 C C . SER A 1 279 ? 10.224 1.806 -18.753 1.00 93.69 279 SER A C 1
ATOM 2309 O O . SER A 1 279 ? 10.793 1.776 -19.846 1.00 93.69 279 SER A O 1
ATOM 2311 N N . VAL A 1 280 ? 10.331 2.853 -17.930 1.00 94.31 280 VAL A N 1
ATOM 2312 C CA . VAL A 1 280 ? 11.136 4.044 -18.240 1.00 94.31 280 VAL A CA 1
ATOM 2313 C C . VAL A 1 280 ? 12.612 3.680 -18.414 1.00 94.31 280 VAL A C 1
ATOM 2315 O O . VAL A 1 280 ? 13.234 4.090 -19.397 1.00 94.31 280 VAL A O 1
ATOM 2318 N N . ARG A 1 281 ? 13.178 2.875 -17.504 1.00 96.81 281 ARG A N 1
ATOM 2319 C CA . ARG A 1 281 ? 14.586 2.446 -17.580 1.00 96.81 281 ARG A CA 1
ATOM 2320 C C . ARG A 1 281 ? 14.877 1.602 -18.815 1.00 96.81 281 ARG A C 1
ATOM 2322 O O . ARG A 1 281 ? 15.886 1.847 -19.473 1.00 96.81 281 ARG A O 1
ATOM 2329 N N . ILE A 1 282 ? 14.011 0.645 -19.148 1.00 95.75 282 ILE A N 1
ATOM 2330 C CA . ILE A 1 282 ? 14.183 -0.195 -20.339 1.00 95.75 282 ILE A CA 1
ATOM 2331 C C . ILE A 1 282 ? 14.123 0.669 -21.597 1.00 95.75 282 ILE A C 1
ATOM 2333 O O . ILE A 1 282 ? 15.023 0.580 -22.427 1.00 95.75 282 ILE A O 1
ATOM 2337 N N . ARG A 1 283 ? 13.134 1.563 -21.724 1.00 94.31 283 ARG A N 1
ATOM 2338 C CA . ARG A 1 283 ? 13.035 2.471 -22.881 1.00 94.31 283 ARG A CA 1
ATOM 2339 C C . ARG A 1 283 ? 14.275 3.354 -23.030 1.00 94.31 283 ARG A C 1
ATOM 2341 O O . ARG A 1 283 ? 14.778 3.507 -24.140 1.00 94.31 283 ARG A O 1
ATOM 2348 N N . ALA A 1 284 ? 14.802 3.892 -21.929 1.00 95.19 284 ALA A N 1
ATOM 2349 C CA . ALA A 1 284 ? 16.038 4.673 -21.948 1.00 95.19 284 ALA A CA 1
ATOM 2350 C C . ALA A 1 284 ? 17.251 3.832 -22.388 1.00 95.19 284 ALA A C 1
ATOM 2352 O O . ALA A 1 284 ? 18.036 4.272 -23.229 1.00 95.19 284 ALA A O 1
ATOM 2353 N N . ALA A 1 285 ? 17.380 2.606 -21.870 1.00 95.44 285 ALA A N 1
ATOM 2354 C CA . ALA A 1 285 ? 18.451 1.684 -22.243 1.00 95.44 285 ALA A CA 1
ATOM 2355 C C . ALA A 1 285 ? 18.372 1.274 -23.722 1.00 95.44 285 ALA A C 1
ATOM 2357 O O . ALA A 1 285 ? 19.392 1.254 -24.412 1.00 95.44 285 ALA A O 1
ATOM 2358 N N . LEU A 1 286 ? 17.166 0.998 -24.226 1.00 94.56 286 LEU A N 1
ATOM 2359 C CA . LEU A 1 286 ? 16.919 0.695 -25.633 1.00 94.56 286 LEU A CA 1
ATOM 2360 C C . LEU A 1 286 ? 17.309 1.872 -26.526 1.00 94.56 286 LEU A C 1
ATOM 2362 O O . LEU A 1 286 ? 18.083 1.681 -27.461 1.00 94.56 286 LEU A O 1
ATOM 2366 N N . LEU A 1 287 ? 16.865 3.088 -26.196 1.00 94.88 287 LEU A N 1
ATOM 2367 C CA . LEU A 1 287 ? 17.203 4.299 -26.944 1.00 94.88 287 LEU A CA 1
ATOM 2368 C C . LEU A 1 287 ? 18.722 4.522 -27.000 1.00 94.88 287 LEU A C 1
ATOM 2370 O O . LEU A 1 287 ? 19.296 4.708 -28.078 1.00 94.88 287 LEU A O 1
ATOM 2374 N N . GLN A 1 288 ? 19.402 4.398 -25.859 1.00 95.38 288 GLN A N 1
ATOM 2375 C CA . GLN A 1 288 ? 20.858 4.499 -25.794 1.00 95.38 288 GLN A CA 1
ATOM 2376 C C . GLN A 1 288 ? 21.542 3.417 -26.645 1.00 95.38 288 GLN A C 1
ATOM 2378 O O . GLN A 1 288 ? 22.496 3.701 -27.374 1.00 95.38 288 GLN A O 1
ATOM 2383 N N . ALA A 1 289 ? 21.055 2.176 -26.591 1.00 94.31 289 ALA A N 1
ATOM 2384 C CA . ALA A 1 289 ? 21.612 1.070 -27.359 1.00 94.31 289 ALA A CA 1
ATOM 2385 C C . ALA A 1 289 ? 21.395 1.251 -28.873 1.00 94.31 289 ALA A C 1
ATOM 2387 O O . ALA A 1 289 ? 22.322 1.010 -29.652 1.00 94.31 289 ALA A O 1
ATOM 2388 N N . THR A 1 290 ? 20.224 1.739 -29.298 1.00 93.69 290 THR A N 1
ATOM 2389 C CA . THR A 1 290 ? 19.950 2.072 -30.703 1.00 93.69 290 THR A CA 1
ATOM 2390 C C . THR A 1 290 ? 20.839 3.204 -31.202 1.00 93.69 290 THR A C 1
ATOM 2392 O O . THR A 1 290 ? 21.410 3.101 -32.288 1.00 93.69 290 THR A O 1
ATOM 2395 N N . GLU A 1 291 ? 21.051 4.247 -30.394 1.00 94.25 291 GLU A N 1
ATOM 2396 C CA . GLU A 1 291 ? 21.945 5.346 -30.757 1.00 94.25 291 GLU A CA 1
ATOM 2397 C C . GLU A 1 291 ? 23.387 4.864 -30.918 1.00 94.25 291 GLU A C 1
ATOM 2399 O O . GLU A 1 291 ? 24.068 5.224 -31.881 1.00 94.25 291 GLU A O 1
ATOM 2404 N N . MET A 1 292 ? 23.870 4.026 -29.997 1.00 93.81 292 MET A N 1
ATOM 2405 C CA . MET A 1 292 ? 25.218 3.468 -30.089 1.00 93.81 292 MET A CA 1
ATOM 2406 C C . MET A 1 292 ? 25.385 2.567 -31.318 1.00 93.81 292 MET A C 1
ATOM 2408 O O . MET A 1 292 ? 26.420 2.636 -31.990 1.00 93.81 292 MET A O 1
ATOM 2412 N N . ALA A 1 293 ? 24.373 1.760 -31.647 1.00 92.94 293 ALA A N 1
ATOM 2413 C CA . ALA A 1 293 ? 24.375 0.931 -32.848 1.00 92.94 293 ALA A CA 1
ATOM 2414 C C . ALA A 1 293 ? 24.426 1.784 -34.128 1.00 92.94 293 ALA A C 1
ATOM 2416 O O . ALA A 1 293 ? 25.257 1.527 -35.006 1.00 92.94 293 ALA A O 1
ATOM 2417 N N . GLU A 1 294 ? 23.625 2.850 -34.210 1.00 92.38 294 GLU A N 1
ATOM 2418 C CA . GLU A 1 294 ? 23.636 3.777 -35.347 1.00 92.38 294 GLU A CA 1
ATOM 2419 C C . GLU A 1 294 ? 24.962 4.534 -35.474 1.00 92.38 294 GLU A C 1
ATOM 2421 O O . GLU A 1 294 ? 25.539 4.590 -36.563 1.00 92.38 294 GLU A O 1
ATOM 2426 N N . ARG A 1 295 ? 25.526 5.036 -34.368 1.00 93.25 295 ARG A N 1
ATOM 2427 C CA . ARG A 1 295 ? 26.857 5.673 -34.370 1.00 93.25 295 ARG A CA 1
ATOM 2428 C C . ARG A 1 295 ? 27.934 4.711 -34.870 1.00 93.25 295 ARG A C 1
ATOM 2430 O O . ARG A 1 295 ? 28.780 5.098 -35.679 1.00 93.25 295 ARG A O 1
ATOM 2437 N N . LYS A 1 296 ? 27.888 3.441 -34.450 1.00 93.25 296 LYS A N 1
ATOM 2438 C CA . LYS A 1 296 ? 28.813 2.400 -34.924 1.00 93.25 296 LYS A CA 1
ATOM 2439 C C . LYS A 1 296 ? 28.643 2.141 -36.424 1.00 93.25 296 LYS A C 1
ATOM 2441 O O . LYS A 1 296 ? 29.641 2.058 -37.141 1.00 93.25 296 LYS A O 1
ATOM 2446 N N . ARG A 1 297 ? 27.403 2.075 -36.917 1.00 93.50 297 ARG A N 1
ATOM 2447 C CA . ARG A 1 297 ? 27.083 1.907 -38.344 1.00 93.50 297 ARG A CA 1
ATOM 2448 C C . ARG A 1 297 ? 27.592 3.079 -39.186 1.00 93.50 297 ARG A C 1
ATOM 2450 O O . ARG A 1 297 ? 28.240 2.857 -40.208 1.00 93.50 297 ARG A O 1
ATOM 2457 N N . LEU A 1 298 ? 27.349 4.315 -38.753 1.00 93.19 298 LEU A N 1
ATOM 2458 C CA . LEU A 1 298 ? 27.839 5.525 -39.421 1.00 93.19 298 LEU A CA 1
ATOM 2459 C C . LEU A 1 298 ? 29.370 5.590 -39.424 1.00 93.19 298 LEU A C 1
ATOM 2461 O O . LEU A 1 298 ? 29.965 5.888 -40.458 1.00 93.19 298 LEU A O 1
ATOM 2465 N N . GLY A 1 299 ? 30.016 5.230 -38.313 1.00 94.06 299 GLY A N 1
ATOM 2466 C CA . GLY A 1 299 ? 31.474 5.140 -38.233 1.00 94.06 299 GLY A CA 1
ATOM 2467 C C . GLY A 1 299 ? 32.064 4.113 -39.205 1.00 94.06 299 GLY A C 1
ATOM 2468 O O . GLY A 1 299 ? 33.094 4.374 -39.827 1.00 94.06 299 GLY A O 1
ATOM 2469 N N . LEU A 1 300 ? 31.407 2.963 -39.389 1.00 93.31 300 LEU A N 1
ATOM 2470 C CA . LEU A 1 300 ? 31.807 1.967 -40.389 1.00 93.31 300 LEU A CA 1
ATOM 2471 C C . LEU A 1 300 ? 31.638 2.491 -41.819 1.00 93.31 300 LEU A C 1
ATOM 2473 O O . LEU A 1 300 ? 32.571 2.370 -42.610 1.00 93.31 300 LEU A O 1
ATOM 2477 N N . LYS A 1 301 ? 30.503 3.130 -42.133 1.00 92.12 301 LYS A N 1
ATOM 2478 C CA . LYS A 1 301 ? 30.283 3.767 -43.443 1.00 92.12 301 LYS A CA 1
ATOM 2479 C C . LYS A 1 301 ? 31.352 4.811 -43.742 1.00 92.12 301 LYS A C 1
ATOM 2481 O O . LYS A 1 301 ? 31.965 4.758 -44.800 1.00 92.12 301 LYS A O 1
ATOM 2486 N N . HIS A 1 302 ? 31.642 5.691 -42.784 1.00 92.00 302 HIS A N 1
ATOM 2487 C CA . HIS A 1 302 ? 32.673 6.712 -42.936 1.00 92.00 302 HIS A CA 1
ATOM 2488 C C . HIS A 1 302 ? 34.054 6.095 -43.195 1.00 92.00 302 HIS A C 1
ATOM 2490 O O . HIS A 1 302 ? 34.768 6.545 -44.086 1.00 92.00 302 HIS A O 1
ATOM 2496 N N . LYS A 1 303 ? 34.414 5.016 -42.484 1.00 92.38 303 LYS A N 1
ATOM 2497 C CA . LYS A 1 303 ? 35.658 4.271 -42.739 1.00 92.38 303 LYS A CA 1
ATOM 2498 C C . LYS A 1 303 ? 35.697 3.650 -44.139 1.00 92.38 303 LYS A C 1
ATOM 2500 O O . LYS A 1 303 ? 36.759 3.667 -44.756 1.00 92.38 303 LYS A O 1
ATOM 2505 N N . CYS A 1 304 ? 34.589 3.107 -44.647 1.00 90.81 304 CYS A N 1
ATOM 2506 C CA . CYS A 1 304 ? 34.522 2.596 -46.021 1.00 90.81 304 CYS A CA 1
ATOM 2507 C C . CYS A 1 304 ? 34.695 3.724 -47.044 1.00 90.81 304 CYS A C 1
ATOM 2509 O O . CYS A 1 304 ? 35.586 3.642 -47.882 1.00 90.81 304 CYS A O 1
ATOM 2511 N N . THR A 1 305 ? 33.955 4.825 -46.902 1.00 91.25 305 THR A N 1
ATOM 2512 C CA . THR A 1 305 ? 34.084 5.995 -47.782 1.00 91.25 305 THR A CA 1
ATOM 2513 C C . THR A 1 305 ? 35.500 6.580 -47.749 1.00 91.25 305 THR A C 1
ATOM 2515 O O . THR A 1 305 ? 36.067 6.898 -48.789 1.00 91.25 305 THR A O 1
ATOM 2518 N N . GLN A 1 306 ? 36.140 6.659 -46.577 1.00 88.38 306 GLN A N 1
ATOM 2519 C CA . GLN A 1 306 ? 37.546 7.067 -46.475 1.00 88.38 306 GLN A CA 1
ATOM 2520 C C . GLN A 1 306 ? 38.488 6.116 -47.229 1.00 88.38 306 GLN A C 1
ATOM 2522 O O . GLN A 1 306 ? 39.433 6.578 -47.871 1.00 88.38 306 GLN A O 1
ATOM 2527 N N . LYS A 1 307 ? 38.256 4.796 -47.161 1.00 91.94 307 LYS A N 1
ATOM 2528 C CA . LYS A 1 307 ? 39.043 3.807 -47.918 1.00 91.94 307 LYS A CA 1
ATOM 2529 C C . LYS A 1 307 ? 38.873 3.974 -49.429 1.00 91.94 307 LYS A C 1
ATOM 2531 O O . LYS A 1 307 ? 39.860 3.811 -50.137 1.00 91.94 307 LYS A O 1
ATOM 2536 N N . GLU A 1 308 ? 37.677 4.320 -49.896 1.00 91.44 308 GLU A N 1
ATOM 2537 C CA . GLU A 1 308 ? 37.367 4.557 -51.315 1.00 91.44 308 GLU A CA 1
ATOM 2538 C C . GLU A 1 308 ? 37.951 5.879 -51.835 1.00 91.44 308 GLU A C 1
ATOM 2540 O O . GLU A 1 308 ? 38.498 5.924 -52.932 1.00 91.44 308 GLU A O 1
ATOM 2545 N N . ILE A 1 309 ? 37.906 6.951 -51.036 1.00 90.69 309 ILE A N 1
ATOM 2546 C CA . ILE A 1 309 ? 38.404 8.279 -51.431 1.00 90.69 309 ILE A CA 1
ATOM 2547 C C . ILE A 1 309 ? 39.940 8.353 -51.388 1.00 90.69 309 ILE A C 1
ATOM 2549 O O . ILE A 1 309 ? 40.557 9.039 -52.203 1.00 90.69 309 ILE A O 1
ATOM 2553 N N . ARG A 1 310 ? 40.595 7.639 -50.463 1.00 90.94 310 ARG A N 1
ATOM 2554 C CA . ARG A 1 310 ? 42.061 7.660 -50.302 1.00 90.94 310 ARG A CA 1
ATOM 2555 C C . ARG A 1 310 ? 42.857 7.349 -51.590 1.00 90.94 310 ARG A C 1
ATOM 2557 O O . ARG A 1 310 ? 43.853 8.037 -51.810 1.00 90.94 310 ARG A O 1
ATOM 2564 N N . PRO A 1 311 ? 42.537 6.332 -52.415 1.00 91.56 311 PRO A N 1
ATOM 2565 C CA . PRO A 1 311 ? 43.220 6.123 -53.695 1.00 91.56 311 PRO A CA 1
ATOM 2566 C C . PRO A 1 311 ? 42.941 7.253 -54.692 1.00 91.56 311 PRO A C 1
ATOM 2568 O O . PRO A 1 311 ? 43.889 7.756 -55.278 1.00 91.56 311 PRO A O 1
ATOM 2571 N N . VAL A 1 312 ? 41.697 7.737 -54.794 1.00 92.44 312 VAL A N 1
ATOM 2572 C CA . VAL A 1 312 ? 41.337 8.844 -55.701 1.00 92.44 312 VAL A CA 1
ATOM 2573 C C . VAL A 1 312 ? 42.138 10.109 -55.386 1.00 92.44 312 VAL A C 1
ATOM 2575 O O . VAL A 1 312 ? 42.696 10.733 -56.286 1.00 92.44 312 VAL A O 1
ATOM 2578 N N . LEU A 1 313 ? 42.251 10.466 -54.103 1.00 88.62 313 LEU A N 1
ATOM 2579 C CA . LEU A 1 313 ? 43.066 11.603 -53.674 1.00 88.62 313 LEU A CA 1
ATOM 2580 C C . LEU A 1 313 ? 44.555 11.381 -53.954 1.00 88.62 313 LEU A C 1
ATOM 2582 O O . LEU A 1 313 ? 45.239 12.320 -54.351 1.00 88.62 313 LEU A O 1
ATOM 2586 N N . ARG A 1 314 ? 45.067 10.155 -53.779 1.00 91.75 314 ARG A N 1
ATOM 2587 C CA . ARG A 1 314 ? 46.462 9.833 -54.122 1.00 91.75 314 ARG A CA 1
ATOM 2588 C C . ARG A 1 314 ? 46.733 10.017 -55.614 1.00 91.75 314 ARG A C 1
ATOM 2590 O O . ARG A 1 314 ? 47.725 10.653 -55.953 1.00 91.75 314 ARG A O 1
ATOM 2597 N N . ASP A 1 315 ? 45.840 9.544 -56.476 1.00 91.50 315 ASP A N 1
ATOM 2598 C CA . ASP A 1 315 ? 45.979 9.681 -57.929 1.00 91.50 315 ASP A CA 1
ATOM 2599 C C . ASP A 1 315 ? 45.888 11.145 -58.378 1.00 91.50 315 ASP A C 1
ATOM 2601 O O . ASP A 1 315 ? 46.626 11.576 -59.262 1.00 91.50 315 ASP A O 1
ATOM 2605 N N . GLN A 1 316 ? 45.004 11.938 -57.766 1.00 88.44 316 GLN A N 1
ATOM 2606 C CA . GLN A 1 316 ? 44.903 13.373 -58.048 1.00 88.44 316 GLN A CA 1
ATOM 2607 C C . GLN A 1 316 ? 46.156 14.138 -57.614 1.00 88.44 316 GLN A C 1
ATOM 2609 O O . GLN A 1 316 ? 46.641 14.981 -58.367 1.00 88.44 316 GLN A O 1
ATOM 2614 N N . VAL A 1 317 ? 46.701 13.828 -56.434 1.00 89.50 317 VAL A N 1
ATOM 2615 C CA . VAL A 1 317 ? 47.954 14.430 -55.960 1.00 89.50 317 VAL A CA 1
ATOM 2616 C C . VAL A 1 317 ? 49.113 14.056 -56.883 1.00 89.50 317 VAL A C 1
ATOM 2618 O O . VAL A 1 317 ? 49.862 14.951 -57.258 1.00 89.50 317 VAL A O 1
ATOM 2621 N N . ALA A 1 318 ? 49.216 12.790 -57.307 1.00 88.00 318 ALA A N 1
ATOM 2622 C CA . ALA A 1 318 ? 50.241 12.337 -58.250 1.00 88.00 318 ALA A CA 1
ATOM 2623 C C . ALA A 1 318 ? 50.165 13.092 -59.590 1.00 88.00 318 ALA A C 1
ATOM 2625 O O . ALA A 1 318 ? 51.153 13.663 -60.046 1.00 88.00 318 ALA A O 1
ATOM 2626 N N . LYS A 1 319 ? 48.964 13.203 -60.174 1.00 88.31 319 LYS A N 1
ATOM 2627 C CA . LYS A 1 319 ? 48.746 13.981 -61.406 1.00 88.31 319 LYS A CA 1
ATOM 2628 C C . LYS A 1 319 ? 49.112 15.456 -61.243 1.00 88.31 319 LYS A C 1
ATOM 2630 O O . LYS A 1 319 ? 49.662 16.053 -62.162 1.00 88.31 319 LYS A O 1
ATOM 2635 N N . PHE A 1 320 ? 48.807 16.052 -60.092 1.00 84.62 320 PHE A N 1
ATOM 2636 C CA . PHE A 1 320 ? 49.145 17.446 -59.817 1.00 84.62 320 PHE A CA 1
ATOM 2637 C C . PHE A 1 320 ? 50.654 17.650 -59.645 1.00 84.62 320 PHE A C 1
ATOM 2639 O O . PHE A 1 320 ? 51.196 18.633 -60.148 1.00 84.62 320 PHE A O 1
ATOM 2646 N N . THR A 1 321 ? 51.352 16.730 -58.972 1.00 83.62 321 THR A N 1
ATOM 2647 C CA . THR A 1 321 ? 52.817 16.776 -58.876 1.00 83.62 321 THR A CA 1
ATOM 2648 C C . THR A 1 321 ? 53.474 16.620 -60.240 1.00 83.62 321 THR A C 1
ATOM 2650 O O . THR A 1 321 ? 54.375 17.395 -60.544 1.00 83.62 321 THR A O 1
ATOM 2653 N N . ASP A 1 322 ? 52.982 15.716 -61.088 1.00 82.75 322 ASP A N 1
ATOM 2654 C CA . ASP A 1 322 ? 53.511 15.517 -62.441 1.00 82.75 322 ASP A CA 1
ATOM 2655 C C . ASP A 1 322 ? 53.277 16.749 -63.323 1.00 82.75 322 ASP A C 1
ATOM 2657 O O . ASP A 1 322 ? 54.195 17.220 -63.993 1.00 82.75 322 ASP A O 1
ATOM 2661 N N . ALA A 1 323 ? 52.073 17.330 -63.281 1.00 78.44 323 ALA A N 1
ATOM 2662 C CA . ALA A 1 323 ? 51.761 18.565 -63.998 1.00 78.44 323 ALA A CA 1
ATOM 2663 C C . ALA A 1 323 ? 52.650 19.731 -63.539 1.00 78.44 323 ALA A C 1
ATOM 2665 O O . ALA A 1 323 ? 53.171 20.470 -64.368 1.00 78.44 323 ALA A O 1
ATOM 2666 N N . LYS A 1 324 ? 52.883 19.864 -62.228 1.00 78.88 324 LYS A N 1
ATOM 2667 C CA . LYS A 1 324 ? 53.734 20.917 -61.664 1.00 78.88 324 LYS A CA 1
ATOM 2668 C C . LYS A 1 324 ? 55.213 20.731 -62.012 1.00 78.88 324 LYS A C 1
ATOM 2670 O O . LYS A 1 324 ? 55.901 21.714 -62.261 1.00 78.88 324 LYS A O 1
ATOM 2675 N N . ILE A 1 325 ? 55.707 19.493 -62.036 1.00 73.31 325 ILE A N 1
ATOM 2676 C CA . ILE A 1 325 ? 57.072 19.184 -62.486 1.00 73.31 325 ILE A CA 1
ATOM 2677 C C . ILE A 1 325 ? 57.216 19.520 -63.974 1.00 73.31 325 ILE A C 1
ATOM 2679 O O . ILE A 1 325 ? 58.180 20.179 -64.351 1.00 73.31 325 ILE A O 1
ATOM 2683 N N . ASN A 1 326 ? 56.240 19.145 -64.803 1.00 70.38 326 ASN A N 1
ATOM 2684 C CA . ASN A 1 326 ? 56.248 19.466 -66.230 1.00 70.38 326 ASN A CA 1
ATOM 2685 C C . ASN A 1 326 ? 56.184 20.978 -66.499 1.00 70.38 326 ASN A C 1
ATOM 2687 O O . ASN A 1 326 ? 56.895 21.453 -67.379 1.00 70.38 326 ASN A O 1
ATOM 2691 N N . ASP A 1 327 ? 55.414 21.743 -65.723 1.00 71.00 327 ASP A N 1
ATOM 2692 C CA . ASP A 1 327 ? 55.379 23.212 -65.813 1.00 71.00 327 ASP A CA 1
ATOM 2693 C C . ASP A 1 327 ? 56.739 23.842 -65.473 1.00 71.00 327 ASP A C 1
ATOM 2695 O O . ASP A 1 327 ? 57.204 24.739 -66.173 1.00 71.00 327 ASP A O 1
ATOM 2699 N N . VAL A 1 328 ? 57.419 23.342 -64.435 1.00 67.12 328 VAL A N 1
ATOM 2700 C CA . VAL A 1 328 ? 58.769 23.803 -64.061 1.00 67.12 328 VAL A CA 1
ATOM 2701 C C . VAL A 1 328 ? 59.801 23.444 -65.135 1.00 67.12 328 VAL A C 1
ATOM 2703 O O . VAL A 1 328 ? 60.695 24.239 -65.412 1.00 67.12 328 VAL A O 1
ATOM 2706 N N . VAL A 1 329 ? 59.668 22.281 -65.778 1.00 63.56 329 VAL A N 1
ATOM 2707 C CA . VAL A 1 329 ? 60.526 21.872 -66.902 1.00 63.56 329 VAL A CA 1
ATOM 2708 C C . VAL A 1 329 ? 60.263 22.726 -68.149 1.00 63.56 329 VAL A C 1
ATOM 2710 O O . VAL A 1 329 ? 61.210 23.092 -68.837 1.00 63.56 329 VAL A O 1
ATOM 2713 N N . CYS A 1 330 ? 59.010 23.102 -68.424 1.00 58.41 330 CYS A N 1
ATOM 2714 C CA . CYS A 1 330 ? 58.654 23.948 -69.569 1.00 58.41 330 CYS A CA 1
ATOM 2715 C C . CYS A 1 330 ? 59.014 25.432 -69.378 1.00 58.41 330 CYS A C 1
ATOM 2717 O O . CYS A 1 330 ? 59.176 26.138 -70.365 1.00 58.41 330 CYS A O 1
ATOM 2719 N N . GLN A 1 331 ? 59.149 25.907 -68.135 1.00 57.03 331 GLN A N 1
ATOM 2720 C CA . GLN A 1 331 ? 59.626 27.262 -67.811 1.00 57.03 331 GLN A CA 1
ATOM 2721 C C . GLN A 1 331 ? 61.160 27.354 -67.666 1.00 57.03 331 GLN A C 1
ATOM 2723 O O . GLN A 1 331 ? 61.687 28.440 -67.435 1.00 57.03 331 GLN A O 1
ATOM 2728 N N . GLY A 1 332 ? 61.870 26.222 -67.758 1.00 53.41 332 GLY A N 1
ATOM 2729 C CA . GLY A 1 332 ? 63.330 26.113 -67.640 1.00 53.41 332 GLY A CA 1
ATOM 2730 C C . GLY A 1 332 ? 64.091 26.025 -68.971 1.00 53.41 332 GLY A C 1
ATOM 2731 O O . GLY A 1 332 ? 65.279 25.702 -68.956 1.00 53.41 332 GLY A O 1
ATOM 2732 N N . ILE A 1 333 ? 63.423 26.291 -70.097 1.00 44.66 333 ILE A N 1
ATOM 2733 C CA . ILE A 1 333 ? 64.012 26.553 -71.424 1.00 44.66 333 ILE A CA 1
ATOM 2734 C C . ILE A 1 333 ? 63.703 28.009 -71.756 1.00 44.66 333 ILE A C 1
ATOM 2736 O O . ILE A 1 333 ? 64.607 28.692 -72.287 1.00 44.66 333 ILE A O 1
#

Radius of gyration: 47.07 Å; chains: 1; bounding box: 113×89×143 Å

Foldseek 3Di:
DVVVVVVVVVQVVVVVVVVVVVVVVCPPPVNVVVCVPPVNVVVVVVVVVVVVVCCVPPVVVVVVVVVVVVVVVVVVVVVPPPPDPPVVVVVVVVVVVVVVVVVVVVVVVVVVVVVPDDDDDDDDDDDDDDDDDDDDDDDDDDDDPPPPPDAAQDPVLQVAAAPDPVLSVVLSVVSNVLRVVLVVVLVVLVVVLVVLVPPDPPPDDPVLVVVLVVLLVVLVVDPDPCSVVVSLVVSCVVVVVDDSVRSVVSVVSVVSNVVSVVSSVVSVVVSVVVVVVSVVVSSVVRVVNVVVVVVVVVVVVVVVVCVVVVVVVVVVVVVVVVVVVVVVVVVVD

Secondary structure (DSSP, 8-state):
-HHHHHHHHHHHHHHHHHHHHHHHHTTSGGGHHHHHSHHHHHHHHHHHHHHHHHIIIIIHHHHHHHHHHHHHHHHHHHTTTS---HHHHHHHHHHHHHHHHHHHHHHHHHHHHTTS-------------------------S--TTSSS--SS-GGGTTS--S-HHHHHHHHHHHHHHHHHHHHHHHHHHHHHHHHHHS--TT--HHHHHHHHHHHHHHHTS--TTHHHHHHHHHHHHSTT--HHHHHHHHHHHHHHHHHHHHHHHHHHHHHHHHHHHHHHHHHHHHHHHHHHHHHHHHHHHHHHHHHHHHHHHHHHHHHHHHHHHHHHHT--

Organism: NCBI:txid27848

pLDDT: mean 76.92, std 17.85, range [29.3, 96.81]